Protein AF-A0A5T1B7V9-F1 (afdb_monomer_lite)

Foldseek 3Di:
DPPPPLVVCCVPVNDVVSVVVVVVVVQCVVCVVPVANPCQLVCLQVDAAADPQELAEEEAEQQLCVVLVVLLVVLLVEAEDAQEACRDGPSVVSVVDDDRHYYYYHYQHWQPDPSHLNVLNRYDQAHAYEYRDEDPVSSLVCQLLVFDFQPVCPPCPDAAEDEPPDDPVVVQQTTFGAALVGTDNPHSHGDPNRSNVCDHTGTHPCVVVVCVSNPHPRYHYDGVVCQELVRNLVSQQVVCVVSVTGRRDPVCSNSSNDDPDDPCPRRDWHWYAYPVPDTDTDHDPVDDDDPPD

Structure (mmCIF, N/CA/C/O backbone):
data_AF-A0A5T1B7V9-F1
#
_entry.id   AF-A0A5T1B7V9-F1
#
loop_
_atom_site.group_PDB
_atom_site.id
_atom_site.type_symbol
_atom_site.label_atom_id
_atom_site.label_alt_id
_atom_site.label_comp_id
_atom_site.label_asym_id
_atom_site.label_entity_id
_atom_site.label_seq_id
_atom_site.pdbx_PDB_ins_code
_atom_site.Cartn_x
_atom_site.Cartn_y
_atom_site.Cartn_z
_atom_site.occupancy
_atom_site.B_iso_or_equiv
_atom_site.auth_seq_id
_atom_site.auth_comp_id
_atom_site.auth_asym_id
_atom_site.auth_atom_id
_atom_site.pdbx_PDB_model_num
ATOM 1 N N . MET A 1 1 ? 18.844 47.607 19.917 1.00 51.25 1 MET A N 1
ATOM 2 C CA . MET A 1 1 ? 18.868 46.149 20.210 1.00 51.25 1 MET A CA 1
ATOM 3 C C . MET A 1 1 ? 17.488 45.531 19.980 1.00 51.25 1 MET A C 1
ATOM 5 O O . MET A 1 1 ? 16.544 45.921 20.660 1.00 51.25 1 MET A O 1
ATOM 9 N N . LYS A 1 2 ? 17.333 44.582 19.041 1.00 49.44 2 LYS A N 1
ATOM 10 C CA . LYS A 1 2 ? 16.062 43.844 18.874 1.00 49.44 2 LYS A CA 1
ATOM 11 C C . LYS A 1 2 ? 15.797 43.012 20.136 1.00 49.44 2 LYS A C 1
ATOM 13 O O . LYS A 1 2 ? 16.556 42.094 20.438 1.00 49.44 2 LYS A O 1
ATOM 18 N N . LYS A 1 3 ? 14.742 43.342 20.892 1.00 63.75 3 LYS A N 1
ATOM 19 C CA . LYS A 1 3 ? 14.341 42.577 22.085 1.00 63.75 3 LYS A CA 1
ATOM 20 C C . LYS A 1 3 ? 14.067 41.123 21.683 1.00 63.75 3 LYS A C 1
ATOM 22 O O . LYS A 1 3 ? 13.366 40.863 20.707 1.00 63.75 3 LYS A O 1
ATOM 27 N N . SER A 1 4 ? 14.625 40.170 22.431 1.00 79.12 4 SER A N 1
ATOM 28 C CA . SER A 1 4 ? 14.394 38.743 22.190 1.00 79.12 4 SER A CA 1
ATOM 29 C C . SER A 1 4 ? 12.899 38.438 22.280 1.00 79.12 4 SER A C 1
ATOM 31 O O . SER A 1 4 ? 12.287 38.637 23.329 1.00 79.12 4 SER A O 1
ATOM 33 N N . LYS A 1 5 ? 12.321 37.899 21.199 1.00 81.81 5 LYS A N 1
ATOM 34 C CA . LYS A 1 5 ? 10.904 37.492 21.123 1.00 81.81 5 LYS A CA 1
ATOM 35 C C . LYS A 1 5 ? 10.493 36.562 22.276 1.00 81.81 5 LYS A C 1
ATOM 37 O O . LYS A 1 5 ? 9.362 36.598 22.734 1.00 81.81 5 LYS A O 1
ATOM 42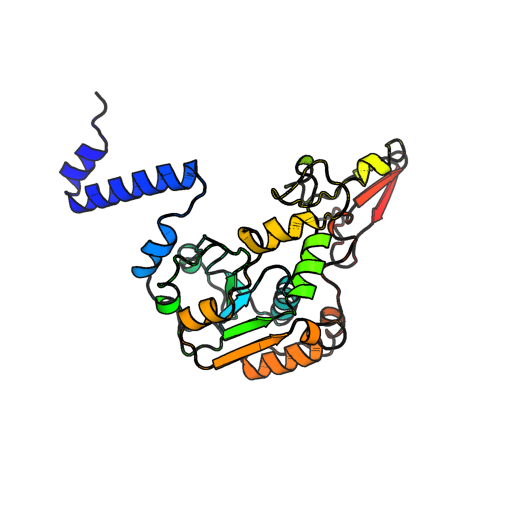 N N . SER A 1 6 ? 11.444 35.786 22.801 1.00 80.94 6 SER A N 1
ATOM 43 C CA . SER A 1 6 ? 11.257 34.941 23.989 1.00 80.94 6 SER A CA 1
ATOM 44 C C . SER A 1 6 ? 10.928 35.754 25.247 1.00 80.94 6 SER A C 1
ATOM 46 O O . SER A 1 6 ? 10.019 35.402 25.986 1.00 80.94 6 SER A O 1
ATOM 48 N N . ILE A 1 7 ? 11.655 36.851 25.472 1.00 82.81 7 ILE A N 1
ATOM 49 C CA . ILE A 1 7 ? 11.487 37.729 26.639 1.00 82.81 7 ILE A CA 1
ATOM 50 C C . ILE A 1 7 ? 10.176 38.512 26.526 1.00 82.81 7 ILE A C 1
ATOM 52 O O . ILE A 1 7 ? 9.509 38.741 27.529 1.00 82.81 7 ILE A O 1
ATOM 56 N N . GLN A 1 8 ? 9.782 38.889 25.307 1.00 86.50 8 GLN A N 1
ATOM 57 C CA . GLN A 1 8 ? 8.491 39.535 25.059 1.00 86.50 8 GLN A CA 1
ATOM 58 C C . GLN A 1 8 ? 7.321 38.609 25.404 1.00 86.50 8 GLN A C 1
ATOM 60 O O . GLN A 1 8 ? 6.424 39.029 26.122 1.00 86.50 8 GLN A O 1
ATOM 65 N N . ILE A 1 9 ? 7.371 37.343 24.975 1.00 84.75 9 ILE A N 1
ATOM 66 C CA . ILE A 1 9 ? 6.312 36.365 25.266 1.00 84.75 9 ILE A CA 1
ATOM 67 C C . ILE A 1 9 ? 6.193 36.112 26.771 1.00 84.75 9 ILE A C 1
ATOM 69 O O . ILE A 1 9 ? 5.084 36.143 27.287 1.00 84.75 9 ILE A O 1
ATOM 73 N N . ILE A 1 10 ? 7.311 35.955 27.494 1.00 88.19 10 ILE A N 1
ATOM 74 C CA . ILE A 1 10 ? 7.272 35.800 28.960 1.00 88.19 10 ILE A CA 1
ATOM 75 C C . ILE A 1 10 ? 6.576 37.000 29.614 1.00 88.19 10 ILE A C 1
ATOM 77 O O . ILE A 1 10 ? 5.708 36.815 30.460 1.00 88.19 10 ILE A O 1
ATOM 81 N N . LYS A 1 11 ? 6.944 38.224 29.214 1.00 84.25 11 LYS A N 1
ATOM 82 C CA . LYS A 1 11 ? 6.424 39.454 29.828 1.00 84.25 11 LYS A CA 1
ATOM 83 C C . LYS A 1 11 ? 4.969 39.761 29.469 1.00 84.25 11 LYS A C 1
ATOM 85 O O . LYS A 1 11 ? 4.288 40.383 30.268 1.00 84.25 11 LYS A O 1
ATOM 90 N N . GLN A 1 12 ? 4.514 39.373 28.279 1.00 89.44 12 GLN A N 1
ATOM 91 C CA . GLN A 1 12 ? 3.184 39.732 27.769 1.00 89.44 12 GLN A CA 1
ATOM 92 C C . GLN A 1 12 ? 2.153 38.610 27.913 1.00 89.44 12 GLN A C 1
ATOM 94 O O . GLN A 1 12 ? 0.967 38.886 28.022 1.00 89.44 12 GLN A O 1
ATOM 99 N N . GLN A 1 13 ? 2.592 37.353 27.859 1.00 86.00 13 GLN A N 1
ATOM 100 C CA . GLN A 1 13 ? 1.718 36.176 27.752 1.00 86.00 13 GLN A CA 1
ATOM 101 C C . GLN A 1 13 ? 2.022 35.121 28.829 1.00 86.00 13 GLN A C 1
ATOM 103 O O . GLN A 1 13 ? 1.354 34.093 28.905 1.00 86.00 13 GLN A O 1
ATOM 108 N N . GLY A 1 14 ? 3.026 35.368 29.675 1.00 87.56 14 GLY A N 1
ATOM 109 C CA . GLY A 1 14 ? 3.377 34.511 30.799 1.00 87.56 14 GLY A CA 1
ATOM 110 C C . GLY A 1 14 ? 4.261 33.312 30.446 1.00 87.56 14 GLY A C 1
ATOM 111 O O . GLY A 1 14 ? 4.624 33.040 29.296 1.00 87.56 14 GLY A O 1
ATOM 112 N N . ILE A 1 15 ? 4.637 32.577 31.495 1.00 82.00 15 ILE A N 1
ATOM 113 C CA . ILE A 1 15 ? 5.583 31.453 31.424 1.00 82.00 15 ILE A CA 1
ATOM 114 C C . ILE A 1 15 ? 5.006 30.268 30.632 1.00 82.00 15 ILE A C 1
ATOM 116 O O . ILE A 1 15 ? 5.745 29.625 29.886 1.00 82.00 15 ILE A O 1
ATOM 120 N N . ALA A 1 16 ? 3.699 30.003 30.729 1.00 77.38 16 ALA A N 1
ATOM 121 C CA . ALA A 1 16 ? 3.054 28.903 30.009 1.00 77.38 16 ALA A CA 1
ATOM 122 C C . ALA A 1 16 ? 3.182 29.056 28.480 1.00 77.38 16 ALA A C 1
ATOM 124 O O . ALA A 1 16 ? 3.661 28.138 27.805 1.00 77.38 16 ALA A O 1
ATOM 125 N N . GLU A 1 17 ? 2.875 30.241 27.936 1.00 77.81 17 GLU A N 1
ATOM 126 C CA . GLU A 1 17 ? 3.010 30.479 26.493 1.00 77.81 17 GLU A CA 1
ATOM 127 C C . GLU A 1 17 ? 4.450 30.643 26.038 1.00 77.81 17 GLU A C 1
ATOM 129 O O . GLU A 1 17 ? 4.783 30.277 24.908 1.00 77.81 17 GLU A O 1
ATOM 134 N N . PHE A 1 18 ? 5.354 31.049 26.926 1.00 84.56 18 PHE A N 1
ATOM 135 C CA . PHE A 1 18 ? 6.782 30.943 26.656 1.00 84.56 18 PHE A CA 1
ATOM 136 C C . PHE A 1 18 ? 7.242 29.486 26.485 1.00 84.56 18 PHE A C 1
ATOM 138 O O . PHE A 1 18 ? 7.958 29.184 25.523 1.00 84.56 18 PHE A O 1
ATOM 145 N N . ILE A 1 19 ? 6.814 28.575 27.366 1.00 75.31 19 ILE A N 1
ATOM 146 C CA . ILE A 1 19 ? 7.138 27.143 27.273 1.00 75.31 19 ILE A CA 1
ATOM 147 C C . ILE A 1 19 ? 6.575 26.561 25.970 1.00 75.31 19 ILE A C 1
ATOM 149 O O . ILE A 1 19 ? 7.301 25.896 25.226 1.00 75.31 19 ILE A O 1
ATOM 153 N N . LYS A 1 20 ? 5.316 26.867 25.633 1.00 73.38 20 LYS A N 1
ATOM 154 C CA . LYS A 1 20 ? 4.683 26.441 24.374 1.00 73.38 20 LYS A CA 1
ATOM 155 C C . LYS A 1 20 ? 5.406 26.997 23.146 1.00 73.38 20 LYS A C 1
ATOM 157 O O . LYS A 1 20 ? 5.684 26.249 22.210 1.00 73.38 20 LYS A O 1
ATOM 162 N N . TYR A 1 21 ? 5.787 28.275 23.163 1.00 80.50 21 TYR A N 1
ATOM 163 C CA . TYR A 1 21 ? 6.568 28.906 22.099 1.00 80.50 21 TYR A CA 1
ATOM 164 C C . TYR A 1 21 ? 7.941 28.248 21.921 1.00 80.50 21 TYR A C 1
ATOM 166 O O . TYR A 1 21 ? 8.342 27.953 20.795 1.00 80.50 21 TYR A O 1
ATOM 174 N N . LYS A 1 22 ? 8.666 27.977 23.013 1.00 80.81 22 LYS A N 1
ATOM 175 C CA . LYS A 1 22 ? 9.965 27.290 22.964 1.00 80.81 22 LYS A CA 1
ATOM 176 C C . LYS A 1 22 ? 9.829 25.868 22.439 1.00 80.81 22 LYS A C 1
ATOM 178 O O . LYS A 1 22 ? 10.614 25.485 21.573 1.00 80.81 22 LYS A O 1
ATOM 183 N N . LYS A 1 23 ? 8.809 25.132 22.887 1.00 72.69 23 LYS A N 1
ATOM 184 C CA . LYS A 1 23 ? 8.488 23.790 22.391 1.00 72.69 23 LYS A CA 1
ATOM 185 C C . LYS A 1 23 ? 8.201 23.814 20.891 1.00 72.69 23 LYS A C 1
ATOM 187 O O . LYS A 1 23 ? 8.834 23.062 20.163 1.00 72.69 23 LYS A O 1
ATOM 192 N N . ASN A 1 24 ? 7.356 24.732 20.418 1.00 70.88 24 ASN A N 1
ATOM 193 C CA . ASN A 1 24 ? 7.063 24.901 18.991 1.00 70.88 24 ASN A CA 1
ATOM 194 C C . ASN A 1 24 ? 8.297 25.322 18.185 1.00 70.88 24 ASN A C 1
ATOM 196 O O . ASN A 1 24 ? 8.508 24.838 17.082 1.00 70.88 24 ASN A O 1
ATOM 200 N N . LYS A 1 25 ? 9.155 26.192 18.725 1.00 74.88 25 LYS A N 1
ATOM 201 C CA . LYS A 1 25 ? 10.383 26.616 18.041 1.00 74.88 25 LYS A CA 1
ATOM 202 C C . LYS A 1 25 ? 11.386 25.470 17.895 1.00 74.88 25 LYS A C 1
ATOM 204 O O . LYS A 1 25 ? 12.014 25.351 16.848 1.00 74.88 25 LYS A O 1
ATOM 209 N N . ILE A 1 26 ? 11.545 24.650 18.934 1.00 67.75 26 ILE A N 1
ATOM 210 C CA . ILE A 1 26 ? 12.373 23.436 18.896 1.00 67.75 26 ILE A CA 1
ATOM 211 C C . ILE A 1 26 ? 11.758 22.444 17.904 1.00 67.75 26 ILE A C 1
ATOM 213 O O . ILE A 1 26 ? 12.442 22.017 16.981 1.00 67.75 26 ILE A O 1
ATOM 217 N N . TYR A 1 27 ? 10.460 22.175 18.022 1.00 62.06 27 TYR A N 1
ATOM 218 C CA . TYR A 1 27 ? 9.689 21.322 17.117 1.00 62.06 27 TYR A CA 1
ATOM 219 C C . TYR A 1 27 ? 9.914 21.698 15.643 1.00 62.06 27 TYR A C 1
ATOM 221 O O . TYR A 1 27 ? 10.451 20.897 14.885 1.00 62.06 27 TYR A O 1
ATOM 229 N N . THR A 1 28 ? 9.672 22.958 15.265 1.00 59.94 28 THR A N 1
ATOM 230 C CA . THR A 1 28 ? 9.876 23.444 13.891 1.00 59.94 28 THR A CA 1
ATOM 231 C C . THR A 1 28 ? 11.339 23.393 13.450 1.00 59.94 28 THR A C 1
ATOM 233 O O . THR A 1 28 ? 11.611 23.137 12.280 1.00 59.94 28 THR A O 1
ATOM 236 N N . LYS A 1 29 ? 12.297 23.642 14.355 1.00 60.50 29 LYS A N 1
ATOM 237 C CA . LYS A 1 29 ? 13.732 23.628 14.027 1.00 60.50 29 LYS A CA 1
ATOM 238 C C . LYS A 1 29 ? 14.234 22.217 13.717 1.00 60.50 29 LYS A C 1
ATOM 240 O O . LYS A 1 29 ? 15.054 22.072 12.817 1.00 60.50 29 LYS A O 1
ATOM 245 N N . TYR A 1 30 ? 13.782 21.208 14.457 1.00 56.38 30 TYR A N 1
ATOM 246 C CA . TYR A 1 30 ? 14.276 19.837 14.308 1.00 56.38 30 TYR A CA 1
ATOM 247 C C . TYR A 1 30 ? 13.451 19.011 13.313 1.00 56.38 30 TYR A C 1
ATOM 249 O O . TYR A 1 30 ? 14.054 18.278 12.535 1.00 56.38 30 TYR A O 1
ATOM 257 N N . GLU A 1 31 ? 12.126 19.190 13.229 1.00 56.81 31 GLU A N 1
ATOM 258 C CA . GLU A 1 31 ? 11.322 18.520 12.193 1.00 56.81 31 GLU A CA 1
ATOM 259 C C . GLU A 1 31 ? 11.702 18.990 10.789 1.00 56.81 31 GLU A C 1
ATOM 261 O O . GLU A 1 31 ? 11.958 18.158 9.927 1.00 56.81 31 GLU A O 1
ATOM 266 N N . LYS A 1 32 ? 11.836 20.307 10.557 1.00 53.19 32 LYS A N 1
ATOM 267 C CA . LYS A 1 32 ? 12.223 20.814 9.228 1.00 53.19 32 LYS A CA 1
ATOM 268 C C . LYS A 1 32 ? 13.656 20.459 8.837 1.00 53.19 32 LYS A C 1
ATOM 270 O O . LYS A 1 32 ? 13.936 20.333 7.655 1.00 53.19 32 LYS A O 1
ATOM 275 N N . LYS A 1 33 ? 14.571 20.351 9.808 1.00 43.09 33 LYS A N 1
ATOM 276 C CA . LYS A 1 33 ? 15.996 20.110 9.530 1.00 43.09 33 LYS A CA 1
ATOM 277 C C . LYS A 1 33 ? 16.305 18.640 9.254 1.00 43.09 33 LYS A C 1
ATOM 279 O O . LYS A 1 33 ? 17.213 18.365 8.483 1.00 43.09 33 LYS A O 1
ATOM 284 N N . PHE A 1 34 ? 15.588 17.720 9.893 1.00 45.84 34 PHE A N 1
ATOM 285 C CA . PHE A 1 34 ? 15.869 16.289 9.769 1.00 45.84 34 PHE A CA 1
ATOM 286 C C . PHE A 1 34 ? 14.781 15.524 9.017 1.00 45.84 34 PHE A C 1
ATOM 288 O O . PHE A 1 34 ? 15.002 14.374 8.669 1.00 45.84 34 PHE A O 1
ATOM 295 N N . ASN A 1 35 ? 13.618 16.130 8.762 1.00 43.59 35 ASN A N 1
ATOM 296 C CA . ASN A 1 35 ? 12.437 15.436 8.241 1.00 43.59 35 ASN A CA 1
ATOM 297 C C . ASN A 1 35 ? 12.011 14.239 9.127 1.00 43.59 35 ASN A C 1
ATOM 299 O O . ASN A 1 35 ? 11.338 13.316 8.678 1.00 43.59 35 ASN A O 1
ATOM 303 N N . ILE A 1 36 ? 12.414 14.247 10.409 1.00 51.06 36 ILE A N 1
ATOM 304 C CA . ILE A 1 36 ? 12.108 13.199 11.388 1.00 51.06 36 ILE A CA 1
ATOM 305 C C . ILE A 1 36 ? 11.075 13.741 12.372 1.00 51.06 36 ILE A C 1
ATOM 307 O O . ILE A 1 36 ? 11.352 14.609 13.203 1.00 51.06 36 ILE A O 1
ATOM 311 N N . ASN A 1 37 ? 9.885 13.153 12.319 1.00 54.75 37 ASN A N 1
ATOM 312 C CA . ASN A 1 37 ? 8.752 13.422 13.198 1.00 54.75 37 ASN A CA 1
ATOM 313 C C . ASN A 1 37 ? 8.929 12.754 14.579 1.00 54.75 37 ASN A C 1
ATOM 315 O O . ASN A 1 37 ? 8.103 11.959 15.024 1.00 54.75 37 ASN A O 1
ATOM 319 N N . ILE A 1 38 ? 10.026 13.052 15.287 1.00 54.47 38 ILE A N 1
ATOM 320 C CA . ILE A 1 38 ? 10.349 12.414 16.583 1.00 54.47 38 ILE A CA 1
ATOM 321 C C . ILE A 1 38 ? 9.226 12.623 17.613 1.00 54.47 38 ILE A C 1
ATOM 323 O O . ILE A 1 38 ? 8.967 11.741 18.434 1.00 54.47 38 ILE A O 1
ATOM 327 N N . PHE A 1 39 ? 8.546 13.773 17.568 1.00 56.97 39 PHE A N 1
ATOM 328 C CA . PHE A 1 39 ? 7.545 14.164 18.563 1.00 56.97 39 PHE A CA 1
ATOM 329 C C . PHE A 1 39 ? 6.104 13.822 18.177 1.00 56.97 39 PHE A C 1
ATOM 331 O O . PHE A 1 39 ? 5.261 13.691 19.065 1.00 56.97 39 PHE A O 1
ATOM 338 N N . THR A 1 40 ? 5.813 13.650 16.890 1.00 60.88 40 THR A N 1
ATOM 339 C CA . THR A 1 40 ? 4.472 13.360 16.362 1.00 60.88 40 THR A CA 1
ATOM 340 C C . THR A 1 40 ? 3.762 12.201 17.072 1.00 60.88 40 THR A C 1
ATOM 342 O O . THR A 1 40 ? 2.656 12.427 17.565 1.00 60.88 40 THR A O 1
ATOM 345 N N . PRO A 1 41 ? 4.380 11.019 17.264 1.00 59.69 41 PRO A N 1
ATOM 346 C CA . PRO A 1 41 ? 3.771 9.932 18.035 1.00 59.69 41 PRO A CA 1
ATOM 347 C C . PRO A 1 41 ? 3.371 10.305 19.472 1.00 59.69 41 PRO A C 1
ATOM 349 O O . PRO A 1 41 ? 2.331 9.870 19.967 1.00 59.69 41 PRO A O 1
ATOM 352 N N . TYR A 1 42 ? 4.173 11.130 20.151 1.00 63.72 42 TYR A N 1
ATOM 353 C CA . TYR A 1 42 ? 3.899 11.562 21.525 1.00 63.72 42 TYR A CA 1
ATOM 354 C C . TYR A 1 42 ? 2.770 12.593 21.590 1.00 63.72 42 TYR A C 1
ATOM 356 O O . TYR A 1 42 ? 2.016 12.627 22.564 1.00 63.72 42 TYR A O 1
ATOM 364 N N . LEU A 1 43 ? 2.632 13.423 20.554 1.00 69.19 43 LEU A N 1
ATOM 365 C CA . LEU A 1 43 ? 1.566 14.418 20.468 1.00 69.19 43 LEU A CA 1
ATOM 366 C C . LEU A 1 43 ? 0.188 13.775 20.263 1.00 69.19 43 LEU A C 1
ATOM 368 O O . LEU A 1 43 ? -0.793 14.313 20.774 1.00 69.19 43 LEU A O 1
ATOM 372 N N . LEU A 1 44 ? 0.120 12.587 19.645 1.00 73.06 44 LEU A N 1
ATOM 373 C CA . LEU A 1 44 ? -1.125 11.820 19.490 1.00 73.06 44 LEU A CA 1
ATOM 374 C C . LEU A 1 44 ? -1.815 11.512 20.824 1.00 73.06 44 LEU A C 1
ATOM 376 O O . LEU A 1 44 ? -3.034 11.385 20.865 1.00 73.06 44 LEU A O 1
ATOM 380 N N . LYS A 1 45 ? -1.071 11.455 21.940 1.00 74.38 45 LYS A N 1
ATOM 381 C CA . LYS A 1 45 ? -1.652 11.268 23.282 1.00 74.38 45 LYS A CA 1
ATOM 382 C C . LYS A 1 45 ? -2.642 12.373 23.666 1.00 74.38 45 LYS A C 1
ATOM 384 O O . LYS A 1 45 ? -3.517 12.121 24.489 1.00 74.38 45 LYS A O 1
ATOM 389 N N . PHE A 1 46 ? -2.458 13.578 23.127 1.00 80.00 46 PHE A N 1
ATOM 390 C CA . PHE A 1 46 ? -3.244 14.771 23.451 1.00 80.00 46 PHE A CA 1
ATOM 391 C C . PHE A 1 46 ? -4.285 15.107 22.378 1.00 80.00 46 PHE A C 1
ATOM 393 O O . PHE A 1 46 ? -5.032 16.074 22.527 1.00 80.00 46 PHE A O 1
ATOM 400 N N . CYS A 1 47 ? -4.324 14.340 21.288 1.00 83.75 47 CYS A N 1
ATOM 401 C CA . CYS A 1 47 ? -5.335 14.488 20.256 1.00 83.75 47 CYS A CA 1
ATOM 402 C C . CYS A 1 47 ? -6.693 13.999 20.766 1.00 83.75 47 CYS A C 1
ATOM 404 O O . CYS A 1 47 ? -6.774 13.073 21.576 1.00 83.75 47 CYS A O 1
ATOM 406 N N . LYS A 1 48 ? -7.763 14.631 20.282 1.00 87.69 48 LYS A N 1
ATOM 407 C CA . LYS A 1 48 ? -9.120 14.142 20.523 1.00 87.69 48 LYS A CA 1
ATOM 408 C C . LYS A 1 48 ? -9.373 12.919 19.627 1.00 87.69 48 LYS A C 1
ATOM 410 O O . LYS A 1 48 ? -8.722 12.794 18.588 1.00 87.69 48 LYS A O 1
ATOM 415 N N . PRO A 1 49 ? -10.298 12.027 20.006 1.00 90.25 49 PRO A N 1
ATOM 416 C CA . PRO A 1 49 ? -10.797 11.012 19.090 1.00 90.25 49 PRO A CA 1
ATOM 417 C C . PRO A 1 49 ? -11.308 11.635 17.787 1.00 90.25 49 PRO A C 1
ATOM 419 O O . PRO A 1 49 ? -11.811 12.765 17.794 1.00 90.25 49 PRO A O 1
ATOM 422 N N . LEU A 1 50 ? -11.170 10.905 16.679 1.00 91.38 50 LEU A N 1
ATOM 423 C CA . LEU A 1 50 ? -11.854 11.252 15.434 1.00 91.38 50 LEU A CA 1
ATOM 424 C C . LEU A 1 50 ? -13.368 11.196 15.651 1.00 91.38 50 LEU A C 1
ATOM 426 O O . LEU A 1 50 ? -13.851 10.524 16.569 1.00 91.38 50 LEU A O 1
ATOM 430 N N . LYS A 1 51 ? -14.118 11.899 14.801 1.00 90.75 51 LYS A N 1
ATOM 431 C CA . LYS A 1 51 ? -15.569 11.730 14.770 1.00 90.75 51 LYS A CA 1
ATOM 432 C C . LYS A 1 51 ? -15.895 10.312 14.304 1.00 90.75 51 LYS A C 1
ATOM 434 O O . LYS A 1 51 ? -15.094 9.658 13.637 1.00 90.75 51 LYS A O 1
ATOM 439 N N . ASP A 1 52 ? -17.070 9.839 14.696 1.00 90.50 52 ASP A N 1
ATOM 440 C CA . ASP A 1 52 ? -17.491 8.459 14.461 1.00 90.50 52 ASP A CA 1
ATOM 441 C C . ASP A 1 52 ? -18.222 8.245 13.120 1.00 90.50 52 ASP A C 1
ATOM 443 O O . ASP A 1 52 ? -19.135 7.428 12.994 1.00 90.50 52 ASP A O 1
ATOM 447 N N . ASP A 1 53 ? -17.836 9.011 12.106 1.00 92.62 53 ASP A N 1
ATOM 448 C CA . ASP A 1 53 ? -18.487 9.132 10.799 1.00 92.62 53 ASP A CA 1
ATOM 449 C C . ASP A 1 53 ? -17.804 8.321 9.685 1.00 92.62 53 ASP A C 1
ATOM 451 O O . ASP A 1 53 ? -18.383 8.140 8.615 1.00 92.62 53 ASP A O 1
ATOM 455 N N . TYR A 1 54 ? -16.624 7.753 9.940 1.00 95.75 54 TYR A N 1
ATOM 456 C CA . TYR A 1 54 ? -15.962 6.841 9.004 1.00 95.75 54 TYR A CA 1
ATOM 457 C C . TYR A 1 54 ? -16.538 5.417 9.067 1.00 95.75 54 TYR A C 1
ATOM 459 O O . TYR A 1 54 ? -17.027 4.963 10.106 1.00 95.75 54 TYR A O 1
ATOM 467 N N . LYS A 1 55 ? -16.472 4.682 7.951 1.00 96.44 55 LYS A N 1
ATOM 468 C CA . LYS A 1 55 ? -17.060 3.336 7.812 1.00 96.44 55 LYS A CA 1
ATOM 469 C C . LYS A 1 55 ? -16.245 2.257 8.528 1.00 96.44 55 LYS A C 1
ATOM 471 O O . LYS A 1 55 ? -16.786 1.497 9.325 1.00 96.44 55 LYS A O 1
ATOM 476 N N . PHE A 1 56 ? -14.939 2.232 8.285 1.00 97.31 56 PHE A N 1
ATOM 477 C CA . PHE A 1 56 ? -14.004 1.253 8.843 1.00 97.31 56 PHE A CA 1
ATOM 478 C C . PHE A 1 56 ? -12.578 1.817 8.897 1.00 97.31 56 PHE A C 1
ATOM 480 O O . PHE A 1 56 ? -12.316 2.939 8.453 1.00 97.31 56 PHE A O 1
ATOM 487 N N . ILE A 1 57 ? -11.660 1.039 9.468 1.00 95.69 57 ILE A N 1
ATOM 488 C CA . ILE A 1 57 ? -10.227 1.341 9.527 1.00 95.69 57 ILE A CA 1
ATOM 489 C C . ILE A 1 57 ? -9.502 0.391 8.574 1.00 95.69 57 ILE A C 1
ATOM 491 O O . ILE A 1 57 ? -9.655 -0.819 8.702 1.00 95.69 57 ILE A O 1
ATOM 495 N N . LEU A 1 58 ? -8.697 0.909 7.652 1.00 96.38 58 LEU A N 1
ATOM 496 C CA . LEU A 1 58 ? -7.846 0.113 6.770 1.00 96.38 58 LEU A CA 1
ATOM 497 C C . LEU A 1 58 ? -6.414 0.078 7.299 1.00 96.38 58 LEU A C 1
ATOM 499 O O . LEU A 1 58 ? -5.794 1.122 7.491 1.00 96.38 58 LEU A O 1
ATOM 503 N N . PHE A 1 59 ? -5.867 -1.119 7.476 1.00 93.94 59 PHE A N 1
ATOM 504 C CA . PHE A 1 59 ? -4.436 -1.337 7.656 1.00 93.94 59 PHE A CA 1
ATOM 505 C C . PHE A 1 59 ? -3.820 -1.766 6.329 1.00 93.94 59 PHE A C 1
ATOM 507 O O . PHE A 1 59 ? -4.059 -2.878 5.846 1.00 93.94 59 PHE A O 1
ATOM 514 N N . SER A 1 60 ? -3.010 -0.882 5.753 1.00 93.38 60 SER A N 1
ATOM 515 C CA . SER A 1 60 ? -2.300 -1.128 4.501 1.00 93.38 60 SER A CA 1
ATOM 516 C C . SER A 1 60 ? -0.822 -1.407 4.760 1.00 93.38 60 SER A C 1
ATOM 518 O O . SER A 1 60 ? -0.197 -0.826 5.648 1.00 93.38 60 SER A O 1
ATOM 520 N N . TYR A 1 61 ? -0.253 -2.323 3.979 1.00 92.81 61 TYR A N 1
ATOM 521 C CA . TYR A 1 61 ? 1.148 -2.722 4.075 1.00 92.81 61 TYR A CA 1
ATOM 522 C C . TYR A 1 61 ? 1.812 -2.613 2.702 1.00 92.81 61 TYR A C 1
ATOM 524 O O . TYR A 1 61 ? 1.169 -2.761 1.656 1.00 92.81 61 TYR A O 1
ATOM 532 N N . GLY A 1 62 ? 3.123 -2.364 2.687 1.00 91.12 62 GLY A N 1
ATOM 533 C CA . GLY A 1 62 ? 3.878 -2.300 1.436 1.00 91.12 62 GLY A CA 1
ATOM 534 C C . GLY A 1 62 ? 3.702 -3.602 0.651 1.00 91.12 62 GLY A C 1
ATOM 535 O O . GLY A 1 62 ? 3.710 -4.682 1.245 1.00 91.12 62 GLY A O 1
ATOM 536 N N . VAL A 1 63 ? 3.493 -3.509 -0.665 1.00 92.00 63 VAL A N 1
ATOM 537 C CA . VAL A 1 63 ? 3.322 -4.652 -1.589 1.00 92.00 63 VAL A CA 1
ATOM 538 C C . VAL A 1 63 ? 2.239 -5.688 -1.207 1.00 92.00 63 VAL A C 1
ATOM 540 O O . VAL A 1 63 ? 2.281 -6.829 -1.673 1.00 92.00 63 VAL A O 1
ATOM 543 N N . SER A 1 64 ? 1.228 -5.306 -0.415 1.00 93.31 64 SER A N 1
ATOM 544 C CA . SER A 1 64 ? 0.082 -6.158 -0.033 1.00 93.31 64 SER A CA 1
ATOM 545 C C . SER A 1 64 ? -1.194 -5.907 -0.857 1.00 93.31 64 SER A C 1
ATOM 547 O O . SER A 1 64 ? -2.298 -6.083 -0.354 1.00 93.31 64 SER A O 1
ATOM 549 N N . GLY A 1 65 ? -1.065 -5.393 -2.085 1.00 92.69 65 GLY A N 1
ATOM 550 C CA . GLY A 1 65 ? -2.218 -5.070 -2.941 1.00 92.69 65 GLY A CA 1
ATOM 551 C C . GLY A 1 65 ? -2.997 -3.811 -2.538 1.00 92.69 65 GLY A C 1
ATOM 552 O O . GLY A 1 65 ? -4.078 -3.570 -3.067 1.00 92.69 65 GLY A O 1
ATOM 553 N N . HIS A 1 66 ? -2.454 -2.984 -1.635 1.00 92.81 66 HIS A N 1
ATOM 554 C CA . HIS A 1 66 ? -3.160 -1.811 -1.111 1.00 92.81 66 HIS A CA 1
ATOM 555 C C . HIS A 1 66 ? -3.550 -0.790 -2.183 1.00 92.81 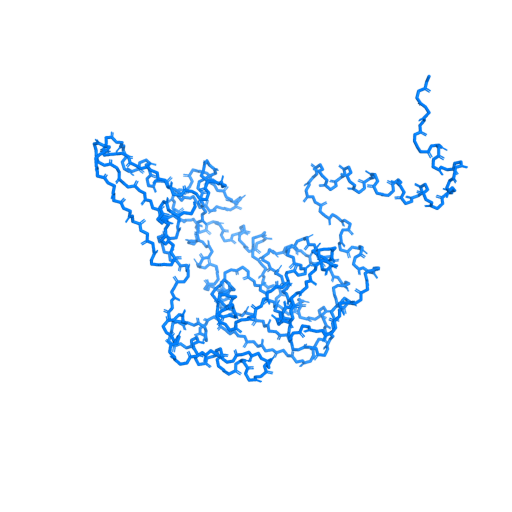66 HIS A C 1
ATOM 557 O O . HIS A 1 66 ? -4.653 -0.267 -2.112 1.00 92.81 66 HIS A O 1
ATOM 563 N N . TRP A 1 67 ? -2.730 -0.561 -3.214 1.00 90.44 67 TRP A N 1
ATOM 564 C CA . TRP A 1 67 ? -3.103 0.344 -4.313 1.00 90.44 67 TRP A CA 1
ATOM 565 C C . TRP A 1 67 ? -4.369 -0.115 -5.040 1.00 90.44 67 TRP A C 1
ATOM 567 O O . TRP A 1 67 ? -5.306 0.664 -5.165 1.00 90.44 67 TRP A O 1
ATOM 577 N N . ALA A 1 68 ? -4.424 -1.385 -5.453 1.00 93.31 68 ALA A N 1
ATOM 578 C CA . ALA A 1 68 ? -5.591 -1.941 -6.135 1.00 93.31 68 ALA A CA 1
ATOM 579 C C . ALA A 1 68 ? -6.840 -1.879 -5.246 1.00 93.31 68 ALA A C 1
ATOM 581 O O . ALA A 1 68 ? -7.884 -1.394 -5.673 1.00 93.31 68 ALA A O 1
ATOM 582 N N . PHE A 1 69 ? -6.708 -2.283 -3.979 1.00 96.69 69 PHE A N 1
ATOM 583 C CA . PHE A 1 69 ? -7.813 -2.237 -3.026 1.00 96.69 69 PHE A CA 1
ATOM 584 C C . PHE A 1 69 ? -8.373 -0.821 -2.846 1.00 96.69 69 PHE A C 1
ATOM 586 O O . PHE A 1 69 ? -9.582 -0.625 -2.914 1.00 96.69 69 PHE A O 1
ATOM 593 N N . LYS A 1 70 ? -7.502 0.184 -2.679 1.00 95.75 70 LYS A N 1
ATOM 594 C CA . LYS A 1 70 ? -7.915 1.590 -2.568 1.00 95.75 70 LYS A CA 1
ATOM 595 C C . LYS A 1 70 ? -8.618 2.084 -3.837 1.00 95.75 70 LYS A C 1
ATOM 597 O O . LYS A 1 70 ? -9.635 2.764 -3.732 1.00 95.75 70 LYS A O 1
ATOM 602 N N . SER A 1 71 ? -8.127 1.715 -5.023 1.00 94.69 71 SER A N 1
ATOM 603 C CA . SER A 1 71 ? -8.790 2.045 -6.293 1.00 94.69 71 SER A CA 1
ATOM 604 C C . SER A 1 71 ? -10.193 1.446 -6.380 1.00 94.69 71 SER A C 1
ATOM 606 O O . SER A 1 71 ? -11.135 2.142 -6.750 1.00 94.69 71 SER A O 1
ATOM 608 N N . PHE A 1 72 ? -10.359 0.188 -5.968 1.00 96.62 72 PHE A N 1
ATOM 609 C CA . PHE A 1 72 ? -11.663 -0.475 -5.925 1.00 96.62 72 PHE A CA 1
ATOM 610 C C . PHE A 1 72 ? -12.640 0.213 -4.972 1.00 96.62 72 PHE A C 1
ATOM 612 O O . PHE A 1 72 ? -13.788 0.448 -5.338 1.00 96.62 72 PHE A O 1
ATOM 619 N N . LEU A 1 73 ? -12.182 0.607 -3.781 1.00 97.25 73 LEU A N 1
ATOM 620 C CA . LEU A 1 73 ? -12.997 1.388 -2.847 1.00 97.25 73 LEU A CA 1
ATOM 621 C C . LEU A 1 73 ? -13.397 2.750 -3.432 1.00 97.25 73 LEU A C 1
ATOM 623 O O . LEU A 1 73 ? -14.531 3.190 -3.245 1.00 97.25 73 LEU A O 1
ATOM 627 N N . LYS A 1 74 ? -12.504 3.391 -4.194 1.00 95.44 74 LYS A N 1
ATOM 628 C CA . LYS A 1 74 ? -12.801 4.650 -4.884 1.00 95.44 74 LYS A CA 1
ATOM 629 C C . LYS A 1 74 ? -13.874 4.483 -5.964 1.00 95.44 74 LYS A C 1
ATOM 631 O O . LYS A 1 74 ? -14.731 5.354 -6.089 1.00 95.44 74 LYS A O 1
ATOM 636 N N . TYR A 1 75 ? -13.880 3.371 -6.707 1.00 95.19 75 TYR A N 1
ATOM 637 C CA . TYR A 1 75 ? -14.971 3.053 -7.644 1.00 95.19 75 TYR A CA 1
ATOM 638 C C . TYR A 1 75 ? -16.321 2.876 -6.937 1.00 95.19 75 TYR A C 1
ATOM 640 O O . TYR A 1 75 ? -17.363 3.125 -7.533 1.00 95.19 75 TYR A O 1
ATOM 648 N N . CYS A 1 76 ? -16.297 2.532 -5.650 1.00 96.44 76 CYS A N 1
ATOM 649 C CA . CYS A 1 76 ? -17.462 2.473 -4.772 1.00 96.44 76 CYS A CA 1
ATOM 650 C C . CYS A 1 76 ? -17.754 3.806 -4.048 1.00 96.44 76 CYS A C 1
ATOM 652 O O . CYS A 1 76 ? -18.409 3.811 -3.004 1.00 96.44 76 CYS A O 1
ATOM 654 N N . GLU A 1 77 ? -17.262 4.936 -4.571 1.00 95.81 77 GLU A N 1
ATOM 655 C CA . GLU A 1 77 ? -17.499 6.291 -4.038 1.00 95.81 77 GLU A CA 1
ATOM 656 C C . GLU A 1 77 ? -17.075 6.462 -2.571 1.00 95.81 77 GLU A C 1
ATOM 658 O O . GLU A 1 77 ? -17.682 7.223 -1.809 1.00 95.81 77 GLU A O 1
ATOM 663 N N . LEU A 1 78 ? -16.039 5.731 -2.157 1.00 96.50 78 LEU A N 1
ATOM 664 C CA . LEU A 1 78 ? -15.481 5.808 -0.818 1.00 96.50 78 LEU A CA 1
ATOM 665 C C . LEU A 1 78 ? -14.175 6.611 -0.849 1.00 96.50 78 LEU A C 1
ATOM 667 O O . LEU A 1 78 ? -13.183 6.183 -1.439 1.00 96.50 78 LEU A O 1
ATOM 671 N N . ASP A 1 79 ? -14.183 7.781 -0.211 1.00 96.25 79 ASP A N 1
ATOM 672 C CA . ASP A 1 79 ? -12.978 8.585 -0.002 1.00 96.25 79 ASP A CA 1
ATOM 673 C C . ASP A 1 79 ? -12.090 7.946 1.090 1.00 96.25 79 ASP A C 1
ATOM 675 O O . ASP A 1 79 ? -12.559 7.191 1.949 1.00 96.25 79 ASP A O 1
ATOM 679 N N . ASP A 1 80 ? -10.801 8.279 1.107 1.00 95.75 80 ASP A N 1
ATOM 680 C CA . ASP A 1 80 ? -9.875 7.854 2.154 1.00 95.75 80 ASP A CA 1
ATOM 681 C C . ASP A 1 80 ? -9.317 9.033 2.949 1.00 95.75 80 ASP A C 1
ATOM 683 O O . ASP A 1 80 ? -9.065 10.120 2.430 1.00 95.75 80 ASP A O 1
ATOM 687 N N . PHE A 1 81 ? -9.106 8.804 4.243 1.00 95.88 81 PHE A N 1
ATOM 688 C CA . PHE A 1 81 ? -8.308 9.685 5.079 1.00 95.88 81 PHE A CA 1
ATOM 689 C C . PHE A 1 81 ? -7.138 8.906 5.673 1.00 95.88 81 PHE A C 1
ATOM 691 O O . PHE A 1 81 ? -7.308 8.111 6.602 1.00 95.88 81 PHE A O 1
ATOM 698 N N . VAL A 1 82 ? -5.933 9.153 5.162 1.00 93.56 82 VAL A N 1
ATOM 699 C CA . VAL A 1 82 ? -4.699 8.598 5.727 1.00 93.56 82 VAL A CA 1
ATOM 700 C C . VAL A 1 82 ? -4.419 9.294 7.050 1.00 93.56 82 VAL A C 1
ATOM 702 O O . VAL A 1 82 ? -3.863 10.381 7.069 1.00 93.56 82 VAL A O 1
ATOM 705 N N . LEU A 1 83 ? -4.780 8.684 8.181 1.00 90.25 83 LEU A N 1
ATOM 706 C CA . LEU A 1 83 ? -4.453 9.245 9.497 1.00 90.25 83 LEU A CA 1
ATOM 707 C C . LEU A 1 83 ? -2.952 9.138 9.765 1.00 90.25 83 LEU A C 1
ATOM 709 O O . LEU A 1 83 ? -2.369 9.977 10.458 1.00 90.25 83 LEU A O 1
ATOM 713 N N . TYR A 1 84 ? -2.341 8.073 9.258 1.00 86.88 84 TYR A N 1
ATOM 714 C CA . TYR A 1 84 ? -1.010 7.676 9.651 1.00 86.88 84 TYR A CA 1
ATOM 715 C C . TYR A 1 84 ? -0.285 6.938 8.528 1.00 86.88 84 TYR A C 1
ATOM 717 O O . TYR A 1 84 ? -0.848 6.016 7.950 1.00 86.88 84 TYR A O 1
ATOM 725 N N . GLN A 1 85 ? 0.972 7.297 8.270 1.00 86.25 85 GLN A N 1
ATOM 726 C CA . GLN A 1 85 ? 1.827 6.607 7.307 1.00 86.25 85 GLN A CA 1
ATOM 727 C C . GLN A 1 85 ? 3.278 6.591 7.783 1.00 86.25 85 GLN A C 1
ATOM 729 O O . GLN A 1 85 ? 3.882 7.646 7.985 1.00 86.25 85 GLN A O 1
ATOM 734 N N . ASN A 1 86 ? 3.851 5.391 7.914 1.00 74.62 86 ASN A N 1
ATOM 735 C CA . ASN A 1 86 ? 5.236 5.130 8.332 1.00 74.62 86 ASN A CA 1
ATOM 736 C C . ASN A 1 86 ? 5.611 5.746 9.684 1.00 74.62 86 ASN A C 1
ATOM 738 O O . ASN A 1 86 ? 5.573 5.033 10.681 1.00 74.62 86 ASN A O 1
ATOM 742 N N . ASN A 1 87 ? 5.939 7.046 9.714 1.00 72.31 87 ASN A N 1
ATOM 743 C CA . ASN A 1 87 ? 6.327 7.861 10.882 1.00 72.31 87 ASN A CA 1
ATOM 744 C C . ASN A 1 87 ? 5.599 9.220 10.965 1.00 72.31 87 ASN A C 1
ATOM 746 O O . ASN A 1 87 ? 5.908 10.062 11.814 1.00 72.31 87 ASN A O 1
ATOM 750 N N . TYR A 1 88 ? 4.640 9.461 10.072 1.00 77.12 88 TYR A N 1
ATOM 751 C CA . TYR A 1 88 ? 3.913 10.716 9.959 1.00 77.12 88 TYR A CA 1
ATOM 752 C C . TYR A 1 88 ? 2.438 10.519 10.305 1.00 77.12 88 TYR A C 1
ATOM 754 O O . TYR A 1 88 ? 1.808 9.563 9.865 1.00 77.12 88 TYR A O 1
ATOM 762 N N . SER A 1 89 ? 1.885 11.439 11.097 1.00 83.44 89 SER A N 1
ATOM 763 C CA . SER A 1 89 ? 0.448 11.503 11.362 1.00 83.44 89 SER A CA 1
ATOM 764 C C . SER A 1 89 ? -0.127 12.737 10.694 1.00 83.44 89 SER A C 1
ATOM 766 O O . SER A 1 89 ? 0.302 13.846 11.015 1.00 83.44 89 SER A O 1
ATOM 768 N N . TYR A 1 90 ? -1.198 12.538 9.938 1.00 86.69 90 TYR A N 1
ATOM 769 C CA . TYR A 1 90 ? -1.976 13.595 9.300 1.00 86.69 90 TYR A CA 1
ATOM 770 C C . TYR A 1 90 ? -3.177 14.043 10.148 1.00 86.69 90 TYR A C 1
ATOM 772 O O . TYR A 1 90 ? -4.145 14.617 9.661 1.00 86.69 90 TYR A O 1
ATOM 780 N N . TYR A 1 91 ? -3.165 13.787 11.460 1.00 86.75 91 TYR A N 1
ATOM 781 C CA . TYR A 1 91 ? -4.252 14.200 12.353 1.00 86.75 91 TYR A CA 1
ATOM 782 C C . TYR A 1 91 ? -4.606 15.702 12.256 1.00 86.75 91 TYR A C 1
ATOM 784 O O . TYR A 1 91 ? -5.749 16.083 12.508 1.00 86.75 91 TYR A O 1
ATOM 792 N N . LYS A 1 92 ? -3.656 16.592 11.927 1.00 84.69 92 LYS A N 1
ATOM 793 C CA . LYS A 1 92 ? -3.949 18.036 11.832 1.00 84.69 92 LYS A CA 1
ATOM 794 C C . LYS A 1 92 ? -4.833 18.342 10.621 1.00 84.69 92 LYS A C 1
ATOM 796 O O . LYS A 1 92 ? -5.708 19.199 10.718 1.00 84.69 92 LYS A O 1
ATOM 801 N N . GLU A 1 93 ? -4.623 17.612 9.539 1.00 88.44 93 GLU A N 1
ATOM 802 C CA . GLU A 1 93 ? -5.308 17.680 8.259 1.00 88.44 93 GLU A CA 1
ATOM 803 C C . GLU A 1 93 ? -6.756 17.198 8.391 1.00 88.44 93 GLU A C 1
ATOM 805 O O . GLU A 1 93 ? -7.641 17.748 7.739 1.00 88.44 93 GLU A O 1
ATOM 810 N N . TYR A 1 94 ? -7.029 16.287 9.337 1.00 88.00 94 TYR A N 1
ATOM 811 C CA . TYR A 1 94 ? -8.388 15.836 9.659 1.00 88.00 94 TYR A CA 1
ATOM 812 C C . TYR A 1 94 ? -9.349 16.991 9.974 1.00 88.00 94 TYR A C 1
ATOM 814 O O . TYR A 1 94 ? -10.535 16.914 9.676 1.00 88.00 94 TYR A O 1
ATOM 822 N N . LYS A 1 95 ? -8.856 18.094 10.557 1.00 83.56 95 LYS A N 1
ATOM 823 C CA . LYS A 1 95 ? -9.704 19.248 10.904 1.00 83.56 95 LYS A CA 1
ATOM 824 C C . LYS A 1 95 ? -10.392 19.881 9.695 1.00 83.56 95 LYS A C 1
ATOM 826 O O . LYS A 1 95 ? -11.459 20.462 9.862 1.00 83.56 95 LYS A O 1
ATOM 831 N N . ASN A 1 96 ? -9.773 19.772 8.522 1.00 87.12 96 ASN A N 1
ATOM 832 C CA . ASN A 1 96 ? -10.281 20.322 7.270 1.00 87.12 96 ASN A CA 1
ATOM 833 C C . ASN A 1 96 ? -10.892 19.233 6.373 1.00 87.12 96 ASN A C 1
ATOM 835 O O . ASN A 1 96 ? -11.347 19.533 5.273 1.00 87.12 96 ASN A O 1
ATOM 839 N N . PHE A 1 97 ? -10.898 17.977 6.824 1.00 90.06 97 PHE A N 1
ATOM 840 C CA . PHE A 1 97 ? -11.459 16.866 6.076 1.00 90.06 97 PHE A CA 1
ATOM 841 C C . PHE A 1 97 ? -12.989 16.887 6.185 1.00 90.06 97 PHE A C 1
ATOM 843 O O . PHE A 1 97 ? -13.547 16.842 7.282 1.00 90.06 97 PHE A O 1
ATOM 850 N N . ASN A 1 98 ? -13.672 16.995 5.045 1.00 88.56 98 ASN A N 1
ATOM 851 C CA . ASN A 1 98 ? -15.115 17.250 4.968 1.00 88.56 98 ASN A CA 1
ATOM 852 C C . ASN A 1 98 ? -15.884 16.214 4.129 1.00 88.56 98 ASN A C 1
ATOM 854 O O . ASN A 1 98 ? -17.019 16.469 3.718 1.00 88.56 98 ASN A O 1
ATOM 858 N N . LYS A 1 99 ? -15.288 15.047 3.866 1.00 89.88 99 LYS A N 1
ATOM 859 C CA . LYS A 1 99 ? -15.944 13.975 3.112 1.00 89.88 99 LYS A CA 1
ATOM 860 C C . LYS A 1 99 ? -16.943 13.224 3.986 1.00 89.88 99 LYS A C 1
ATOM 862 O O . LYS A 1 99 ? -16.708 13.016 5.172 1.00 89.88 99 LYS A O 1
ATOM 867 N N . LYS A 1 100 ? -18.066 12.815 3.388 1.00 85.19 100 LYS A N 1
ATOM 868 C CA . LYS A 1 100 ? -19.177 12.153 4.098 1.00 85.19 100 LYS A CA 1
ATOM 869 C C . LYS A 1 100 ? -19.126 10.627 4.044 1.00 85.19 100 LYS A C 1
ATOM 871 O O . LYS A 1 100 ? -19.656 9.982 4.939 1.00 85.19 100 LYS A O 1
ATOM 876 N N . ASN A 1 101 ? -18.521 10.054 3.006 1.00 93.75 101 ASN A N 1
ATOM 877 C CA . ASN A 1 101 ? -18.425 8.610 2.824 1.00 93.75 101 ASN A CA 1
ATOM 878 C C . ASN A 1 101 ? -16.954 8.229 2.717 1.00 93.75 101 ASN A C 1
ATOM 880 O O . ASN A 1 101 ? -16.360 8.360 1.650 1.00 93.75 101 ASN A O 1
ATOM 884 N N . TYR A 1 102 ? -16.354 7.833 3.837 1.00 97.12 102 TYR A N 1
ATOM 885 C CA . TYR A 1 102 ? -14.921 7.585 3.874 1.00 97.12 102 TYR A CA 1
ATOM 886 C C . TYR A 1 102 ? -14.513 6.515 4.886 1.00 97.12 102 TYR A C 1
ATOM 888 O O . TYR A 1 102 ? -15.268 6.159 5.798 1.00 97.12 102 TYR A O 1
ATOM 896 N N . TYR A 1 103 ? -13.290 6.020 4.734 1.00 97.56 103 TYR A N 1
ATOM 897 C CA . TYR A 1 103 ? -12.609 5.173 5.711 1.00 97.56 103 TYR A CA 1
ATOM 898 C C . TYR A 1 103 ? -11.313 5.833 6.187 1.00 97.56 103 TYR A C 1
ATOM 900 O O . TYR A 1 103 ? -10.771 6.736 5.545 1.00 97.56 103 TYR A O 1
ATOM 908 N N . VAL A 1 104 ? -10.806 5.381 7.333 1.00 96.06 104 VAL A N 1
ATOM 909 C CA . VAL A 1 104 ? -9.530 5.860 7.878 1.00 96.06 104 VAL A CA 1
ATOM 910 C C . VAL A 1 104 ? -8.436 4.849 7.567 1.00 96.06 104 VAL A C 1
ATOM 912 O O . VAL A 1 104 ? -8.574 3.678 7.901 1.00 96.06 104 VAL A O 1
ATOM 915 N N . GLU A 1 105 ? -7.331 5.288 6.975 1.00 95.31 105 GLU A N 1
ATOM 916 C CA . GLU A 1 105 ? -6.174 4.441 6.688 1.00 95.31 105 GLU A CA 1
ATOM 917 C C . GLU A 1 105 ? -5.050 4.638 7.711 1.00 95.31 105 GLU A C 1
ATOM 919 O O . GLU A 1 105 ? -4.718 5.759 8.112 1.00 95.31 105 GLU A O 1
ATOM 924 N N . ILE A 1 106 ? -4.432 3.518 8.084 1.00 91.75 106 ILE A N 1
ATOM 925 C CA . ILE A 1 106 ? -3.166 3.433 8.801 1.00 91.75 106 ILE A CA 1
ATOM 926 C C . ILE A 1 106 ? -2.194 2.628 7.929 1.00 91.75 106 ILE A C 1
ATOM 928 O O . ILE A 1 106 ? -2.298 1.405 7.821 1.00 91.75 106 ILE A O 1
ATOM 932 N N . ALA A 1 107 ? -1.250 3.330 7.311 1.00 91.06 107 ALA A N 1
ATOM 933 C CA . ALA A 1 107 ? -0.267 2.768 6.400 1.00 91.06 107 ALA A CA 1
ATOM 934 C C . ALA A 1 107 ? 1.019 2.352 7.128 1.00 91.06 107 ALA A C 1
ATOM 936 O O . ALA A 1 107 ? 1.821 3.176 7.585 1.00 91.06 107 ALA A O 1
ATOM 937 N N . TRP A 1 108 ? 1.223 1.039 7.198 1.00 86.56 108 TRP A N 1
ATOM 938 C CA . TRP A 1 108 ? 2.356 0.355 7.815 1.00 86.56 108 TRP A CA 1
ATOM 939 C C . TRP A 1 108 ? 3.345 -0.127 6.747 1.00 86.56 108 TRP A C 1
ATOM 941 O O . TRP A 1 108 ? 3.595 -1.328 6.617 1.00 86.56 108 TRP A O 1
ATOM 951 N N . TYR A 1 109 ? 3.878 0.776 5.920 1.00 84.50 109 TYR A N 1
ATOM 952 C CA . TYR A 1 109 ? 4.740 0.343 4.817 1.00 84.50 109 TYR A CA 1
ATOM 953 C C . TYR A 1 109 ? 6.100 -0.138 5.315 1.00 84.50 109 TYR A C 1
ATOM 955 O O . TYR A 1 109 ? 6.483 -1.242 4.950 1.00 84.50 109 TYR A O 1
ATOM 963 N N . GLN A 1 110 ? 6.754 0.608 6.209 1.00 79.94 110 GLN A N 1
ATOM 964 C CA . GLN A 1 110 ? 8.119 0.327 6.678 1.00 79.94 110 GLN A CA 1
ATOM 965 C C . GLN A 1 110 ? 8.182 -0.413 8.021 1.00 79.94 110 GLN A C 1
ATOM 967 O O . GLN A 1 110 ? 7.274 -0.314 8.852 1.00 79.94 110 GLN A O 1
ATOM 972 N N . SER A 1 111 ? 9.279 -1.146 8.241 1.00 64.25 111 SER A N 1
ATOM 973 C CA . SER A 1 111 ? 9.540 -1.956 9.446 1.00 64.25 111 SER A CA 1
ATOM 974 C C . SER A 1 111 ? 9.695 -1.124 10.730 1.00 64.25 111 SER A C 1
ATOM 976 O O . SER A 1 111 ? 9.662 -1.677 11.834 1.00 64.25 111 SER A O 1
ATOM 978 N N . MET A 1 112 ? 9.850 0.200 10.605 1.00 58.53 112 MET A N 1
ATOM 979 C CA . MET A 1 112 ? 10.164 1.078 11.725 1.00 58.53 112 MET A CA 1
ATOM 980 C C . MET A 1 112 ? 9.134 0.961 12.856 1.00 58.53 112 MET A C 1
ATOM 982 O O . MET A 1 112 ? 7.930 1.164 12.689 1.00 58.53 112 MET A O 1
ATOM 986 N N . GLN A 1 113 ? 9.670 0.637 14.035 1.00 54.47 113 GLN A N 1
ATOM 987 C CA . GLN A 1 113 ? 8.955 0.397 15.284 1.00 54.47 113 GLN A CA 1
ATOM 988 C C . GLN A 1 113 ? 7.884 1.461 15.543 1.00 54.47 113 GLN A C 1
ATOM 990 O O . GLN A 1 113 ? 8.202 2.657 15.616 1.00 54.47 113 GLN A O 1
ATOM 995 N N . PRO A 1 114 ? 6.622 1.060 15.766 1.00 52.47 114 PRO A N 1
ATOM 996 C CA . PRO A 1 114 ? 5.585 2.023 15.993 1.00 52.47 114 PRO A CA 1
ATOM 997 C C . PRO A 1 114 ? 5.765 2.720 17.346 1.00 52.47 114 PRO A C 1
ATOM 999 O O . PRO A 1 114 ? 5.386 2.193 18.391 1.00 52.47 114 PRO A O 1
ATOM 1002 N N . LYS A 1 115 ? 6.221 3.979 17.348 1.00 56.31 115 LYS A N 1
ATOM 1003 C CA . LYS A 1 115 ? 6.110 4.894 18.507 1.00 56.31 115 LYS A CA 1
ATOM 1004 C C . LYS A 1 115 ? 4.637 5.260 18.822 1.00 56.31 115 LYS A C 1
ATOM 1006 O O . LYS A 1 115 ? 4.363 6.210 19.549 1.00 56.31 115 LYS A O 1
ATOM 1011 N N . TYR A 1 116 ? 3.664 4.501 18.312 1.00 63.75 116 TYR A N 1
ATOM 1012 C CA . TYR A 1 116 ? 2.271 4.903 18.090 1.00 63.75 116 TYR A CA 1
ATOM 1013 C C . TYR A 1 116 ? 1.264 4.240 19.035 1.00 63.75 116 TYR A C 1
ATOM 1015 O O . TYR A 1 116 ? 0.096 4.077 18.683 1.00 63.75 116 TYR A O 1
ATOM 1023 N N . LYS A 1 117 ? 1.662 3.947 20.283 1.00 66.56 117 LYS A N 1
ATOM 1024 C CA . LYS A 1 117 ? 0.770 3.436 21.355 1.00 66.56 117 LYS A CA 1
ATOM 1025 C C . LYS A 1 117 ? -0.480 4.302 21.604 1.00 66.56 117 LYS A C 1
ATOM 1027 O O . LYS A 1 117 ? -1.350 3.925 22.384 1.00 66.56 117 LYS A O 1
ATOM 1032 N N . HIS A 1 118 ? -0.554 5.492 21.011 1.00 75.81 118 HIS A N 1
ATOM 1033 C CA . HIS A 1 118 ? -1.644 6.445 21.181 1.00 75.81 118 HIS A CA 1
ATOM 1034 C C . HIS A 1 118 ? -2.611 6.521 19.994 1.00 75.81 118 HIS A C 1
ATOM 1036 O O . HIS A 1 118 ? -3.666 7.122 20.158 1.00 75.81 118 HIS A O 1
ATOM 1042 N N . ILE A 1 119 ? -2.331 5.873 18.853 1.00 80.69 119 ILE A N 1
ATOM 1043 C CA . ILE A 1 119 ? -3.281 5.820 17.721 1.00 80.69 119 ILE A CA 1
ATOM 1044 C C . ILE A 1 119 ? -4.623 5.223 18.160 1.00 80.69 119 ILE A C 1
ATOM 1046 O O . ILE A 1 119 ? -5.680 5.741 17.816 1.00 80.69 119 ILE A O 1
ATOM 1050 N N . SER A 1 120 ? -4.603 4.202 19.015 1.00 80.56 120 SER A N 1
ATOM 1051 C CA . SER A 1 120 ? -5.822 3.570 19.531 1.00 80.56 120 SER A CA 1
ATOM 1052 C C . SER A 1 120 ? -6.659 4.436 20.474 1.00 80.56 120 SER A C 1
ATOM 1054 O O . SER A 1 120 ? -7.759 4.033 20.845 1.00 80.56 120 SER A O 1
ATOM 1056 N N . LYS A 1 121 ? -6.158 5.609 20.886 1.00 83.12 121 LYS A N 1
ATOM 1057 C CA . LYS A 1 121 ? -6.952 6.628 21.594 1.00 83.12 121 LYS A CA 1
ATOM 1058 C C . LYS A 1 121 ? -7.706 7.547 20.638 1.00 83.12 121 LYS A C 1
ATOM 1060 O O . LYS A 1 121 ? -8.664 8.187 21.050 1.00 83.12 121 LYS A O 1
ATOM 1065 N N . ILE A 1 122 ? -7.223 7.645 19.404 1.00 87.81 122 ILE A N 1
ATOM 1066 C CA . ILE A 1 122 ? -7.764 8.523 18.372 1.00 87.81 122 ILE A CA 1
ATOM 1067 C C . ILE A 1 122 ? -8.853 7.796 17.573 1.00 87.81 122 ILE A C 1
ATOM 1069 O O . ILE A 1 122 ? -9.828 8.413 17.159 1.00 87.81 122 ILE A O 1
ATOM 1073 N N . LEU A 1 123 ? -8.698 6.486 17.381 1.00 89.38 123 LEU A N 1
ATOM 1074 C CA . LEU A 1 123 ? -9.635 5.645 16.642 1.00 89.38 123 LEU A CA 1
ATOM 1075 C C . LEU A 1 123 ? -10.766 5.117 17.538 1.00 89.38 123 LEU A C 1
ATOM 1077 O O . LEU A 1 123 ? -10.531 4.728 18.685 1.00 89.38 123 LEU A O 1
ATOM 1081 N N . ASN A 1 124 ? -11.976 5.013 16.987 1.00 89.50 124 ASN A N 1
ATOM 1082 C CA . ASN A 1 124 ? -13.057 4.223 17.568 1.00 89.50 124 ASN A CA 1
ATOM 1083 C C . ASN A 1 124 ? -12.755 2.721 17.422 1.00 89.50 124 ASN A C 1
ATOM 1085 O O . ASN A 1 124 ? -12.595 2.204 16.316 1.00 89.50 124 ASN A O 1
ATOM 1089 N N . LYS A 1 125 ? -12.712 2.018 18.557 1.00 86.25 125 LYS A N 1
ATOM 1090 C CA . LYS A 1 125 ? -12.396 0.585 18.661 1.00 86.25 125 LYS A CA 1
ATOM 1091 C C . LYS A 1 125 ? -13.545 -0.346 18.274 1.00 86.25 125 LYS A C 1
ATOM 1093 O O . LYS A 1 125 ? -13.329 -1.550 18.212 1.00 86.25 125 LYS A O 1
ATOM 1098 N N . ASN A 1 126 ? -14.739 0.193 18.045 1.00 88.75 126 ASN A N 1
ATOM 1099 C CA . ASN A 1 126 ? -15.906 -0.582 17.624 1.00 88.75 126 ASN A CA 1
ATOM 1100 C C . ASN A 1 126 ? -16.063 -0.621 16.097 1.00 88.75 126 ASN A C 1
ATOM 1102 O O . ASN A 1 126 ? -16.846 -1.414 15.584 1.00 88.75 126 ASN A O 1
ATOM 1106 N N . LYS A 1 127 ? -15.333 0.228 15.362 1.00 92.88 127 LYS A N 1
ATOM 1107 C CA . LYS A 1 127 ? -15.357 0.224 13.896 1.00 92.88 127 LYS A CA 1
ATOM 1108 C C . LYS A 1 127 ? -14.621 -1.008 13.366 1.00 92.88 127 LYS A C 1
ATOM 1110 O O . LYS A 1 127 ? -13.575 -1.329 13.927 1.00 92.88 127 LYS A O 1
ATOM 1115 N N . PRO A 1 128 ? -15.103 -1.675 12.304 1.00 96.06 128 PRO A N 1
ATOM 1116 C CA . PRO A 1 128 ? -14.385 -2.795 11.702 1.00 96.06 128 PRO A CA 1
ATOM 1117 C C . PRO A 1 128 ? -12.963 -2.393 11.290 1.00 96.06 128 PRO A C 1
ATOM 1119 O O . PRO A 1 128 ? -12.733 -1.263 10.846 1.00 96.06 128 PRO A O 1
ATOM 1122 N N . VAL A 1 129 ? -12.009 -3.313 11.427 1.00 95.62 129 VAL A N 1
ATOM 1123 C CA . VAL A 1 129 ? -10.639 -3.148 10.924 1.00 95.62 129 VAL A CA 1
ATOM 1124 C C . VAL A 1 129 ? -10.435 -4.100 9.757 1.00 95.62 129 VAL A C 1
ATOM 1126 O O . VAL A 1 129 ? -10.505 -5.311 9.931 1.00 95.62 129 VAL A O 1
ATOM 1129 N N . VAL A 1 130 ? -10.145 -3.556 8.583 1.00 97.12 130 VAL A N 1
ATOM 1130 C CA . VAL A 1 130 ? -9.773 -4.315 7.388 1.00 97.12 130 VAL A CA 1
ATOM 1131 C C . VAL A 1 130 ? -8.257 -4.372 7.296 1.00 97.12 130 VAL A C 1
ATOM 1133 O O . VAL A 1 130 ? -7.584 -3.345 7.397 1.00 97.12 130 VAL A O 1
ATOM 1136 N N . ILE A 1 131 ? -7.711 -5.564 7.092 1.00 95.25 131 ILE A N 1
ATOM 1137 C CA . ILE A 1 131 ? -6.270 -5.802 7.027 1.00 95.25 131 ILE A CA 1
ATOM 1138 C C . ILE A 1 131 ? -5.944 -6.486 5.717 1.00 95.25 131 ILE A C 1
ATOM 1140 O O . ILE A 1 131 ? -6.395 -7.601 5.461 1.00 95.25 131 ILE A O 1
ATOM 1144 N N . LEU A 1 132 ? -5.110 -5.832 4.914 1.00 94.44 132 LEU A N 1
ATOM 1145 C CA . LEU A 1 132 ? -4.629 -6.415 3.670 1.00 94.44 132 LEU A CA 1
ATOM 1146 C C . LEU A 1 132 ? -3.465 -7.360 3.947 1.00 94.44 132 LEU A C 1
ATOM 1148 O O . LEU A 1 132 ? -2.385 -6.937 4.373 1.00 94.44 132 LEU A O 1
ATOM 1152 N N . THR A 1 133 ? -3.679 -8.642 3.683 1.00 94.00 133 THR A N 1
ATOM 1153 C CA . THR A 1 133 ? -2.676 -9.688 3.869 1.00 94.00 133 THR A CA 1
ATOM 1154 C C . THR A 1 133 ? -2.147 -10.183 2.534 1.00 94.00 133 THR A C 1
ATOM 1156 O O . THR A 1 133 ? -2.774 -10.082 1.476 1.00 94.00 133 THR A O 1
ATOM 1159 N N . ARG A 1 134 ? -0.919 -10.688 2.575 1.00 94.50 134 ARG A N 1
ATOM 1160 C CA . ARG A 1 134 ? -0.285 -11.371 1.456 1.00 94.50 134 ARG A CA 1
ATOM 1161 C C . ARG A 1 134 ? 0.790 -12.283 2.008 1.00 94.50 134 ARG A C 1
ATOM 1163 O O . ARG A 1 134 ? 1.479 -11.898 2.954 1.00 94.50 134 ARG A O 1
ATOM 1170 N N . ASP A 1 135 ? 0.952 -13.440 1.381 1.00 94.56 135 ASP A N 1
ATOM 1171 C CA . ASP A 1 135 ? 2.069 -14.345 1.638 1.00 94.56 135 ASP A CA 1
ATOM 1172 C C . ASP A 1 135 ? 3.413 -13.570 1.709 1.00 94.56 135 ASP A C 1
ATOM 1174 O O . ASP A 1 135 ? 3.724 -12.808 0.781 1.00 94.56 135 ASP A O 1
ATOM 1178 N N . PRO A 1 136 ? 4.200 -13.709 2.797 1.00 93.56 136 PRO A N 1
ATOM 1179 C CA . PRO A 1 136 ? 5.430 -12.943 2.986 1.00 93.56 136 PRO A CA 1
ATOM 1180 C C . PRO A 1 136 ? 6.462 -13.142 1.873 1.00 93.56 136 PRO A C 1
ATOM 1182 O O . PRO A 1 136 ? 7.084 -12.170 1.446 1.00 93.56 136 PRO A O 1
ATOM 1185 N N . ILE A 1 137 ? 6.606 -14.364 1.350 1.00 95.00 137 ILE A N 1
ATOM 1186 C CA . ILE A 1 137 ? 7.545 -14.665 0.258 1.00 95.00 137 ILE A CA 1
ATOM 1187 C C . ILE A 1 137 ? 7.116 -13.929 -1.015 1.00 95.00 137 ILE A C 1
ATOM 1189 O O . ILE A 1 137 ? 7.934 -13.312 -1.693 1.00 95.00 137 ILE A O 1
ATOM 1193 N N . SER A 1 138 ? 5.819 -13.915 -1.310 1.00 94.81 138 SER A N 1
ATOM 1194 C CA . SER A 1 138 ? 5.237 -13.189 -2.436 1.00 94.81 138 SER A CA 1
ATOM 1195 C C . SER A 1 138 ? 5.406 -11.677 -2.297 1.00 94.81 138 SER A C 1
ATOM 1197 O O . SER A 1 138 ? 5.653 -11.004 -3.300 1.00 94.81 138 SER A O 1
ATOM 1199 N N . ARG A 1 139 ? 5.312 -11.129 -1.074 1.00 94.12 139 ARG A N 1
ATOM 1200 C CA . ARG A 1 139 ? 5.645 -9.719 -0.800 1.00 94.12 139 ARG A CA 1
ATOM 1201 C C . ARG A 1 139 ? 7.115 -9.442 -1.109 1.00 94.12 139 ARG A C 1
ATOM 1203 O O . ARG A 1 139 ? 7.389 -8.521 -1.870 1.00 94.12 139 ARG A O 1
ATOM 1210 N N . LEU A 1 140 ? 8.036 -10.262 -0.600 1.00 95.19 140 LEU A N 1
ATOM 1211 C CA . LEU A 1 140 ? 9.471 -10.117 -0.871 1.00 95.19 140 LEU A CA 1
ATOM 1212 C C . LEU A 1 140 ? 9.779 -10.217 -2.366 1.00 95.19 140 LEU A C 1
ATOM 1214 O O . LEU A 1 140 ? 10.431 -9.331 -2.908 1.00 95.19 140 LEU A O 1
ATOM 1218 N N . LYS A 1 141 ? 9.238 -11.226 -3.060 1.00 94.69 141 LYS A N 1
ATOM 1219 C CA . LYS A 1 141 ? 9.403 -11.388 -4.510 1.00 94.69 141 LYS A CA 1
ATOM 1220 C C . LYS A 1 141 ? 8.916 -10.156 -5.265 1.00 94.69 141 LYS A C 1
ATOM 1222 O O . LYS A 1 141 ? 9.614 -9.681 -6.154 1.00 94.69 141 LYS A O 1
ATOM 1227 N N . THR A 1 142 ? 7.736 -9.629 -4.929 1.00 92.69 142 THR A N 1
ATOM 1228 C CA . THR A 1 142 ? 7.252 -8.393 -5.554 1.00 92.69 142 THR A CA 1
ATOM 1229 C C . THR A 1 142 ? 8.174 -7.220 -5.253 1.00 92.69 142 THR A C 1
ATOM 1231 O O . THR A 1 142 ? 8.459 -6.471 -6.171 1.00 92.69 142 THR A O 1
ATOM 1234 N N . MET A 1 143 ? 8.668 -7.078 -4.022 1.00 92.75 143 MET A N 1
ATOM 1235 C CA . MET A 1 143 ? 9.508 -5.944 -3.639 1.00 92.75 143 MET A CA 1
ATOM 1236 C C . MET A 1 143 ? 10.884 -5.957 -4.310 1.00 92.75 143 MET A C 1
ATOM 1238 O O . MET A 1 143 ? 11.305 -4.944 -4.854 1.00 92.75 143 MET A O 1
ATOM 1242 N N . VAL A 1 144 ? 11.538 -7.121 -4.369 1.00 94.69 144 VAL A N 1
ATOM 1243 C CA . VAL A 1 144 ? 12.808 -7.314 -5.093 1.00 94.69 144 VAL A CA 1
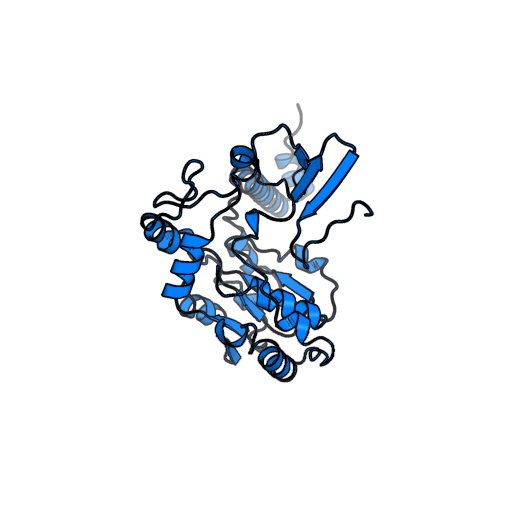ATOM 1244 C C . VAL A 1 144 ? 12.668 -6.914 -6.569 1.00 94.69 144 VAL A C 1
ATOM 1246 O O . VAL A 1 144 ? 13.566 -6.299 -7.134 1.00 94.69 144 VAL A O 1
ATOM 1249 N N . ASN A 1 145 ? 11.519 -7.217 -7.184 1.00 92.19 145 ASN A N 1
ATOM 1250 C CA . ASN A 1 145 ? 11.221 -6.868 -8.577 1.00 92.19 145 ASN A CA 1
ATOM 1251 C C . ASN A 1 145 ? 10.550 -5.496 -8.745 1.00 92.19 145 ASN A C 1
ATOM 1253 O O . ASN A 1 145 ? 10.257 -5.111 -9.873 1.00 92.19 145 ASN A O 1
ATOM 1257 N N . HIS A 1 146 ? 10.262 -4.773 -7.660 1.00 88.44 146 HIS A N 1
ATOM 1258 C CA . HIS A 1 146 ? 9.455 -3.559 -7.732 1.00 88.44 146 HIS A CA 1
ATOM 1259 C C . HIS A 1 146 ? 10.195 -2.467 -8.498 1.00 88.44 146 HIS A C 1
ATOM 1261 O O . HIS A 1 146 ? 9.604 -1.779 -9.321 1.00 88.44 146 HIS A O 1
ATOM 1267 N N . GLY A 1 147 ? 11.496 -2.324 -8.239 1.00 88.44 147 GLY A N 1
ATOM 1268 C CA . GLY A 1 147 ? 12.280 -1.222 -8.773 1.00 88.44 147 GLY A CA 1
ATOM 1269 C C . GLY A 1 147 ? 11.751 0.142 -8.318 1.00 88.44 147 GLY A C 1
ATOM 1270 O O . GLY A 1 147 ? 10.819 0.280 -7.518 1.00 88.44 147 GLY A O 1
ATOM 1271 N N . SER A 1 148 ? 12.397 1.185 -8.803 1.00 86.31 148 SER A N 1
ATOM 1272 C CA . SER A 1 148 ? 12.022 2.580 -8.613 1.00 86.31 148 SER A CA 1
ATOM 1273 C C . SER A 1 148 ? 12.505 3.384 -9.806 1.00 86.31 148 SER A C 1
ATOM 1275 O O . SER A 1 148 ? 13.410 2.954 -10.524 1.00 86.31 148 SER A O 1
ATOM 1277 N N . TYR A 1 149 ? 11.927 4.564 -10.013 1.00 84.62 149 TYR A N 1
ATOM 1278 C CA . TYR A 1 149 ? 12.485 5.498 -10.982 1.00 84.62 149 TYR A CA 1
ATOM 1279 C C . TYR A 1 149 ? 13.948 5.802 -10.645 1.00 84.62 149 TYR A C 1
ATOM 1281 O O . TYR A 1 149 ? 14.309 5.956 -9.474 1.00 84.62 149 TYR A O 1
ATOM 1289 N N . LYS A 1 150 ? 14.776 5.932 -11.683 1.00 85.12 150 LYS A N 1
ATOM 1290 C CA . LYS A 1 150 ? 16.096 6.556 -11.585 1.00 85.12 150 LYS A CA 1
ATOM 1291 C C . LYS A 1 150 ? 15.935 7.921 -10.901 1.00 85.12 150 LYS A C 1
ATOM 1293 O O . LYS A 1 150 ? 15.015 8.653 -11.243 1.00 85.12 150 LYS A O 1
ATOM 1298 N N . ILE A 1 151 ? 16.805 8.277 -9.951 1.00 70.62 151 ILE A N 1
ATOM 1299 C CA . ILE A 1 151 ? 16.673 9.514 -9.147 1.00 70.62 151 ILE A CA 1
ATOM 1300 C C . ILE A 1 151 ? 16.474 10.770 -10.008 1.00 70.62 151 ILE A C 1
ATOM 1302 O O . ILE A 1 151 ? 15.667 11.625 -9.664 1.00 70.62 151 ILE A O 1
ATOM 1306 N N . GLU A 1 152 ? 17.162 10.859 -11.144 1.00 65.69 152 GLU A N 1
ATOM 1307 C CA . GLU A 1 152 ? 17.049 11.963 -12.115 1.00 65.69 152 GLU A CA 1
ATOM 1308 C C . GLU A 1 152 ? 15.653 12.092 -12.761 1.00 65.69 152 GLU A C 1
ATOM 1310 O O . GLU A 1 152 ? 15.338 13.111 -13.378 1.00 65.69 152 GLU A O 1
ATOM 1315 N N . GLU A 1 153 ? 14.829 11.056 -12.630 1.00 63.72 153 GLU A N 1
ATOM 1316 C CA . GLU A 1 153 ? 13.448 10.958 -13.102 1.00 63.72 153 GLU A CA 1
ATOM 1317 C C . GLU A 1 153 ? 12.438 11.075 -11.934 1.00 63.72 153 GLU A C 1
ATOM 1319 O O . GLU A 1 153 ? 11.229 11.124 -12.161 1.00 63.72 153 GLU A O 1
ATOM 1324 N N . LEU A 1 154 ? 12.893 11.149 -10.671 1.00 56.75 154 LEU A N 1
ATOM 1325 C CA . LEU A 1 154 ? 12.011 11.327 -9.510 1.00 56.75 154 LEU A CA 1
ATOM 1326 C C . LEU A 1 154 ? 11.392 12.729 -9.512 1.00 56.75 154 LEU A C 1
ATOM 1328 O O . LEU A 1 154 ? 12.089 13.737 -9.581 1.00 56.75 154 LEU A O 1
ATOM 1332 N N . GLY A 1 155 ? 10.066 12.793 -9.386 1.00 50.44 155 GLY A N 1
ATOM 1333 C CA . GLY A 1 155 ? 9.315 14.053 -9.382 1.00 50.44 155 GLY A CA 1
ATOM 1334 C C . GLY A 1 155 ? 8.946 14.567 -10.774 1.00 50.44 155 GLY A C 1
ATOM 1335 O O . GLY A 1 155 ? 8.056 15.405 -10.873 1.00 50.44 155 GLY A O 1
ATOM 1336 N N . LYS A 1 156 ? 9.527 14.002 -11.841 1.00 53.47 156 LYS A N 1
ATOM 1337 C CA . LYS A 1 156 ? 9.049 14.167 -13.217 1.00 53.47 156 LYS A CA 1
ATOM 1338 C C . LYS A 1 156 ? 7.899 13.191 -13.455 1.00 53.47 156 LYS A C 1
ATOM 1340 O O . LYS A 1 156 ? 8.037 12.225 -14.201 1.00 53.47 156 LYS A O 1
ATOM 1345 N N . ASN A 1 157 ? 6.759 13.419 -12.800 1.00 49.16 157 ASN A N 1
ATOM 1346 C CA . ASN A 1 157 ? 5.496 12.690 -13.032 1.00 49.16 157 ASN A CA 1
ATOM 1347 C C . ASN A 1 157 ? 4.949 12.864 -14.469 1.00 49.16 157 ASN A C 1
ATOM 1349 O O . ASN A 1 157 ? 3.762 12.697 -14.729 1.00 49.16 157 ASN A O 1
ATOM 1353 N N . GLU A 1 158 ? 5.804 13.216 -15.411 1.00 55.31 158 GLU A N 1
ATOM 1354 C CA . GLU A 1 158 ? 5.486 13.888 -16.643 1.00 55.31 158 GLU A CA 1
ATOM 1355 C C . GLU A 1 158 ? 6.104 13.033 -17.732 1.00 55.31 158 GLU A C 1
ATOM 1357 O O . GLU A 1 158 ? 7.320 12.919 -17.867 1.00 55.31 158 GLU A O 1
ATOM 1362 N N . LEU A 1 159 ? 5.225 12.291 -18.394 1.00 62.06 159 LEU A N 1
ATOM 1363 C CA . LEU A 1 159 ? 5.324 11.963 -19.804 1.00 62.06 159 LEU A CA 1
ATOM 1364 C C . LEU A 1 159 ? 6.649 12.382 -20.469 1.00 62.06 159 LEU A C 1
ATOM 1366 O O . LEU A 1 159 ? 6.881 13.556 -20.749 1.00 62.06 159 LEU A O 1
ATOM 1370 N N . LYS A 1 160 ? 7.531 11.414 -20.721 1.00 70.62 160 LYS A N 1
ATOM 1371 C CA . LYS A 1 160 ? 8.819 11.704 -21.354 1.00 70.62 160 LYS A CA 1
ATOM 1372 C C . LYS A 1 160 ? 8.639 11.769 -22.868 1.00 70.62 160 LYS A C 1
ATOM 1374 O O . LYS A 1 160 ? 8.068 10.847 -23.451 1.00 70.62 160 LYS A O 1
ATOM 1379 N N . ASN A 1 161 ? 9.112 12.854 -23.472 1.00 77.75 161 ASN A N 1
ATOM 1380 C CA . ASN A 1 161 ? 9.250 12.971 -24.918 1.00 77.75 161 ASN A CA 1
ATOM 1381 C C . ASN A 1 161 ? 10.552 12.295 -25.342 1.00 77.75 161 ASN A C 1
ATOM 1383 O O . ASN A 1 161 ? 11.595 12.530 -24.736 1.00 77.75 161 ASN A O 1
ATOM 1387 N N . PHE A 1 162 ? 10.466 11.486 -26.385 1.00 79.06 162 PHE A N 1
ATOM 1388 C CA . PHE A 1 162 ? 11.581 10.835 -27.048 1.00 79.06 162 PHE A CA 1
ATOM 1389 C C . PHE A 1 162 ? 11.556 11.239 -28.509 1.00 79.06 162 PHE A C 1
ATOM 1391 O O . PHE A 1 162 ? 10.509 11.133 -29.146 1.00 79.06 162 PHE A O 1
ATOM 1398 N N . TYR A 1 163 ? 12.687 11.672 -29.046 1.00 83.50 163 TYR A N 1
ATOM 1399 C CA . TYR A 1 163 ? 12.790 12.005 -30.463 1.00 83.50 163 TYR A CA 1
ATOM 1400 C C . TYR A 1 163 ? 13.425 10.846 -31.229 1.00 83.50 163 TYR A C 1
ATOM 1402 O O . TYR A 1 163 ? 14.294 10.152 -30.709 1.00 83.50 163 TYR A O 1
ATOM 1410 N N . ILE A 1 164 ? 13.022 10.644 -32.487 1.00 85.12 164 ILE A N 1
ATOM 1411 C CA . ILE A 1 164 ? 13.533 9.544 -33.329 1.00 85.12 164 ILE A CA 1
ATOM 1412 C C . ILE A 1 164 ? 15.067 9.518 -33.467 1.00 85.12 164 ILE A C 1
ATOM 1414 O O . ILE A 1 164 ? 15.644 8.461 -33.700 1.00 85.12 164 ILE A O 1
ATOM 1418 N N . ASN A 1 165 ? 15.723 10.666 -33.295 1.00 85.88 165 ASN A N 1
ATOM 1419 C CA . ASN A 1 165 ? 17.173 10.807 -33.425 1.00 85.88 165 ASN A CA 1
ATOM 1420 C C . ASN A 1 165 ? 17.939 10.569 -32.109 1.00 85.88 165 ASN A C 1
ATOM 1422 O O . ASN A 1 165 ? 19.158 10.720 -32.085 1.00 85.88 165 ASN A O 1
ATOM 1426 N N . GLU A 1 166 ? 17.250 10.243 -31.015 1.00 85.56 166 GLU A N 1
ATOM 1427 C CA . GLU A 1 166 ? 17.869 9.963 -29.717 1.00 85.56 166 GLU A CA 1
ATOM 1428 C C . GLU A 1 166 ? 18.080 8.457 -29.504 1.00 85.56 166 GLU A C 1
ATOM 1430 O O . GLU A 1 166 ? 17.361 7.624 -30.060 1.00 85.56 166 GLU A O 1
ATOM 1435 N N . ASP A 1 167 ? 19.039 8.090 -28.647 1.00 85.44 167 ASP A N 1
ATOM 1436 C CA . ASP A 1 167 ? 19.224 6.691 -28.258 1.00 85.44 167 ASP A CA 1
ATOM 1437 C C . ASP A 1 167 ? 18.037 6.222 -27.404 1.00 85.44 167 ASP A C 1
ATOM 1439 O O . ASP A 1 167 ? 17.812 6.686 -26.280 1.00 85.44 167 ASP A O 1
ATOM 1443 N N . ILE A 1 168 ? 17.269 5.275 -27.942 1.00 78.50 168 ILE A N 1
ATOM 1444 C CA . ILE A 1 168 ? 16.108 4.698 -27.270 1.00 78.50 168 ILE A CA 1
ATOM 1445 C C . ILE A 1 168 ? 16.493 3.923 -26.002 1.00 78.50 168 ILE A C 1
ATOM 1447 O O . ILE A 1 168 ? 15.735 3.920 -25.032 1.00 78.50 168 ILE A O 1
ATOM 1451 N N . PHE A 1 169 ? 17.667 3.292 -25.957 1.00 82.38 169 PHE A N 1
ATOM 1452 C CA . PHE A 1 169 ? 18.093 2.500 -24.806 1.00 82.38 169 PHE A CA 1
ATOM 1453 C C . PHE A 1 169 ? 18.463 3.382 -23.617 1.00 82.38 169 PHE A C 1
ATOM 1455 O O . PHE A 1 169 ? 18.105 3.048 -22.489 1.00 82.38 169 PHE A O 1
ATOM 1462 N N . GLU A 1 170 ? 19.114 4.523 -23.850 1.00 82.31 170 GLU A N 1
ATOM 1463 C CA . GLU A 1 170 ? 19.371 5.512 -22.794 1.00 82.31 170 GLU A CA 1
ATOM 1464 C C . GLU A 1 170 ? 18.067 6.121 -22.270 1.00 82.31 170 GLU A C 1
ATOM 1466 O O . GLU A 1 170 ? 17.885 6.337 -21.070 1.00 82.31 170 GLU A O 1
ATOM 1471 N N . ASN A 1 171 ? 17.123 6.346 -23.175 1.00 76.56 171 ASN A N 1
ATOM 1472 C CA . ASN A 1 171 ? 15.860 6.996 -22.882 1.00 76.56 171 ASN A CA 1
ATOM 1473 C C . ASN A 1 171 ? 14.867 6.119 -22.106 1.00 76.56 171 ASN A C 1
ATOM 1475 O O . ASN A 1 171 ? 14.176 6.617 -21.207 1.00 76.56 171 ASN A O 1
ATOM 1479 N N . LEU A 1 172 ? 14.834 4.818 -22.411 1.00 79.31 172 LEU A N 1
ATOM 1480 C CA . LEU A 1 172 ? 14.029 3.818 -21.707 1.00 79.31 172 LEU A CA 1
ATOM 1481 C C . LEU A 1 172 ? 14.708 3.283 -20.429 1.00 79.31 172 LEU A C 1
ATOM 1483 O O . LEU A 1 172 ? 14.066 2.569 -19.654 1.00 79.31 172 LEU A O 1
ATOM 1487 N N . ASP A 1 173 ? 15.961 3.662 -20.144 1.00 85.62 173 ASP A N 1
ATOM 1488 C CA . ASP A 1 173 ? 16.702 3.292 -18.928 1.00 85.62 173 ASP A CA 1
ATOM 1489 C C . ASP A 1 173 ? 16.212 4.050 -17.676 1.00 85.62 173 ASP A C 1
ATOM 1491 O O . ASP A 1 173 ? 16.902 4.888 -17.089 1.00 85.62 173 ASP A O 1
ATOM 1495 N N . ARG A 1 174 ? 14.981 3.749 -17.253 1.00 83.31 174 ARG A N 1
ATOM 1496 C CA . ARG A 1 174 ? 14.251 4.508 -16.222 1.00 83.31 174 ARG A CA 1
ATOM 1497 C C . ARG A 1 174 ? 14.200 3.835 -14.857 1.00 83.31 174 ARG A C 1
ATOM 1499 O O . ARG A 1 174 ? 13.794 4.477 -13.892 1.00 83.31 174 ARG A O 1
ATOM 1506 N N . ILE A 1 175 ? 14.575 2.562 -14.764 1.00 88.12 175 ILE A N 1
ATOM 1507 C CA . ILE A 1 175 ? 14.344 1.737 -13.572 1.00 88.12 175 ILE A CA 1
ATOM 1508 C C . ILE A 1 175 ? 15.666 1.453 -12.870 1.00 88.12 175 ILE A C 1
ATOM 1510 O O . ILE A 1 175 ? 16.653 1.058 -13.493 1.00 88.12 175 ILE A O 1
ATOM 1514 N N . ARG A 1 176 ? 15.685 1.644 -11.556 1.00 92.00 176 ARG A N 1
ATOM 1515 C CA . ARG A 1 176 ? 16.778 1.259 -10.667 1.00 92.00 176 ARG A CA 1
ATOM 1516 C C . ARG A 1 176 ? 16.257 0.390 -9.541 1.00 92.00 176 ARG A C 1
ATOM 1518 O O . ARG A 1 176 ? 15.089 0.487 -9.167 1.00 92.00 176 ARG A O 1
ATOM 1525 N N . TYR A 1 177 ? 17.122 -0.472 -9.029 1.00 93.81 177 TYR A N 1
ATOM 1526 C CA . TYR A 1 177 ? 16.764 -1.468 -8.028 1.00 93.81 177 TYR A CA 1
ATOM 1527 C C . TYR A 1 177 ? 17.489 -1.228 -6.706 1.00 93.81 177 TYR A C 1
ATOM 1529 O O . TYR A 1 177 ? 18.463 -0.481 -6.613 1.00 93.81 177 TYR A O 1
ATOM 1537 N N . THR A 1 178 ? 16.964 -1.873 -5.675 1.00 93.06 178 THR A N 1
ATOM 1538 C CA . THR A 1 178 ? 17.506 -1.889 -4.319 1.00 93.06 178 THR A CA 1
ATOM 1539 C C . THR A 1 178 ? 18.553 -3.001 -4.206 1.00 93.06 178 THR A C 1
ATOM 1541 O O . THR A 1 178 ? 18.378 -4.062 -4.803 1.00 93.06 178 THR A O 1
ATOM 1544 N N . ASP A 1 179 ? 19.615 -2.777 -3.433 1.00 94.88 179 ASP A N 1
ATOM 1545 C CA . ASP A 1 179 ? 20.560 -3.796 -2.955 1.00 94.88 179 ASP A CA 1
ATOM 1546 C C . ASP A 1 179 ? 20.545 -3.863 -1.414 1.00 94.88 179 ASP A C 1
ATOM 1548 O O . ASP A 1 179 ? 19.689 -3.265 -0.758 1.00 94.88 179 ASP A O 1
ATOM 1552 N N . LYS A 1 180 ? 21.471 -4.606 -0.795 1.00 94.81 180 LYS A N 1
ATOM 1553 C CA . LYS A 1 180 ? 21.561 -4.734 0.674 1.00 94.81 180 LYS A CA 1
ATOM 1554 C C . LYS A 1 180 ? 21.657 -3.407 1.452 1.00 94.81 180 LYS A C 1
ATOM 1556 O O . LYS A 1 180 ? 21.398 -3.408 2.653 1.00 94.81 180 LYS A O 1
ATOM 1561 N N . ASN A 1 181 ? 22.055 -2.310 0.807 1.00 91.94 181 ASN A N 1
ATOM 1562 C CA . ASN A 1 181 ? 22.211 -0.981 1.398 1.00 91.94 181 ASN A CA 1
ATOM 1563 C C . ASN A 1 181 ? 21.040 -0.036 1.071 1.00 91.94 181 ASN A C 1
ATOM 1565 O O . ASN A 1 181 ? 21.059 1.118 1.500 1.00 91.94 181 ASN A O 1
ATOM 1569 N N . GLY A 1 182 ? 20.038 -0.495 0.318 1.00 90.38 182 GLY A N 1
ATOM 1570 C CA . GLY A 1 182 ? 18.914 0.323 -0.124 1.00 90.38 182 GLY A CA 1
ATOM 1571 C C . GLY A 1 182 ? 18.944 0.613 -1.622 1.00 90.38 182 GLY A C 1
ATOM 1572 O O . GLY A 1 182 ? 19.540 -0.124 -2.404 1.00 90.38 182 GLY A O 1
ATOM 1573 N N . TYR A 1 183 ? 18.247 1.670 -2.038 1.00 90.56 183 TYR A N 1
ATOM 1574 C CA . TYR A 1 183 ? 18.179 2.085 -3.440 1.00 90.56 183 TYR A CA 1
ATOM 1575 C C . TYR A 1 183 ? 19.586 2.281 -4.038 1.00 90.56 183 TYR A C 1
ATOM 1577 O O . TYR A 1 183 ? 20.398 3.026 -3.484 1.00 90.56 183 TYR A O 1
ATOM 1585 N N . ASN A 1 184 ? 19.851 1.681 -5.203 1.00 91.06 184 ASN A N 1
ATOM 1586 C CA . ASN A 1 184 ? 21.128 1.791 -5.901 1.00 91.06 184 ASN A CA 1
ATOM 1587 C C . ASN A 1 184 ? 20.947 2.385 -7.309 1.00 91.06 184 ASN A C 1
ATOM 1589 O O . ASN A 1 184 ? 20.405 1.762 -8.222 1.00 91.06 184 ASN A O 1
ATOM 1593 N N . ALA A 1 185 ? 21.477 3.596 -7.507 1.00 89.12 185 ALA A N 1
ATOM 1594 C CA . ALA A 1 185 ? 21.363 4.351 -8.757 1.00 89.12 185 ALA A CA 1
ATOM 1595 C C . ALA A 1 185 ? 22.059 3.707 -9.971 1.00 89.12 185 ALA A C 1
ATOM 1597 O O . ALA A 1 185 ? 21.782 4.103 -11.103 1.00 89.12 185 ALA A O 1
ATOM 1598 N N . ASN A 1 186 ? 22.937 2.727 -9.760 1.00 91.06 186 ASN A N 1
ATOM 1599 C CA . ASN A 1 186 ? 23.667 2.027 -10.819 1.00 91.06 186 ASN A CA 1
ATOM 1600 C C . ASN A 1 186 ? 23.104 0.627 -11.095 1.00 91.06 186 ASN A C 1
ATOM 1602 O O . ASN A 1 186 ? 23.451 0.004 -12.099 1.00 91.06 186 ASN A O 1
ATOM 1606 N N . LEU A 1 187 ? 22.227 0.121 -10.226 1.00 93.75 187 LEU A N 1
ATOM 1607 C CA . LEU A 1 187 ? 21.711 -1.233 -10.320 1.00 93.75 187 LEU A CA 1
ATOM 1608 C C . LEU A 1 187 ? 20.512 -1.288 -11.278 1.00 93.75 187 LEU A C 1
ATOM 1610 O O . LEU A 1 187 ? 19.410 -0.851 -10.948 1.00 93.75 187 LEU A O 1
ATOM 1614 N N . LYS A 1 188 ? 20.734 -1.834 -12.480 1.00 92.00 188 LYS A N 1
ATOM 1615 C CA . LYS A 1 188 ? 19.729 -1.926 -13.560 1.00 92.00 188 LYS A CA 1
ATOM 1616 C C . LYS A 1 188 ? 18.892 -3.212 -13.548 1.00 92.00 188 LYS A C 1
ATOM 1618 O O . LYS A 1 188 ? 18.021 -3.379 -14.396 1.00 92.00 188 LYS A O 1
ATOM 1623 N N . LYS A 1 189 ? 19.167 -4.145 -12.633 1.00 92.88 189 LYS A N 1
ATOM 1624 C CA . LYS A 1 189 ? 18.466 -5.434 -12.512 1.00 92.88 189 LYS A CA 1
ATOM 1625 C C . LYS A 1 189 ? 18.189 -5.745 -11.037 1.00 92.88 189 LYS A C 1
ATOM 1627 O O . LYS A 1 189 ? 18.964 -5.290 -10.200 1.00 92.88 189 LYS A O 1
ATOM 1632 N N . PRO A 1 190 ? 17.145 -6.524 -10.709 1.00 94.69 190 PRO A N 1
ATOM 1633 C CA . PRO A 1 190 ? 16.901 -6.965 -9.338 1.00 94.69 190 PRO A CA 1
ATOM 1634 C C . PRO A 1 190 ? 18.122 -7.661 -8.718 1.00 94.69 190 PRO A C 1
ATOM 1636 O O . PRO A 1 190 ? 18.789 -8.449 -9.390 1.00 94.69 190 PRO A O 1
ATOM 1639 N N . ASP A 1 191 ? 18.373 -7.420 -7.431 1.00 95.12 191 ASP A N 1
ATOM 1640 C CA . ASP A 1 191 ? 19.419 -8.093 -6.655 1.00 95.12 191 ASP A CA 1
ATOM 1641 C C . ASP A 1 191 ? 18.801 -8.774 -5.428 1.00 95.12 191 ASP A C 1
ATOM 1643 O O . ASP A 1 191 ? 18.074 -8.153 -4.654 1.00 95.12 191 ASP A O 1
ATOM 1647 N N . LEU A 1 192 ? 19.102 -10.057 -5.222 1.00 96.12 192 LEU A N 1
ATOM 1648 C CA . LEU A 1 192 ? 18.639 -10.810 -4.055 1.00 96.12 192 LEU A CA 1
ATOM 1649 C C . LEU A 1 192 ? 19.253 -10.308 -2.742 1.00 96.12 192 LEU A C 1
ATOM 1651 O O . LEU A 1 192 ? 18.638 -10.484 -1.690 1.00 96.12 192 LEU A O 1
ATOM 1655 N N . SER A 1 193 ? 20.414 -9.642 -2.779 1.00 96.19 193 SER A N 1
ATOM 1656 C CA . SER A 1 193 ? 21.019 -9.034 -1.586 1.00 96.19 193 SER A CA 1
ATOM 1657 C C . SER A 1 193 ? 20.098 -7.991 -0.930 1.00 96.19 193 SER A C 1
ATOM 1659 O O . SER A 1 193 ? 20.131 -7.813 0.290 1.00 96.19 193 SER A O 1
ATOM 1661 N N . SER A 1 194 ? 19.199 -7.383 -1.716 1.00 95.69 194 SER A N 1
ATOM 1662 C CA . SER A 1 194 ? 18.172 -6.441 -1.253 1.00 95.69 194 SER A CA 1
ATOM 1663 C C . SER A 1 194 ? 17.224 -6.998 -0.206 1.00 95.69 194 SER A C 1
ATOM 1665 O O . SER A 1 194 ? 16.687 -6.221 0.578 1.00 95.69 194 SER A O 1
ATOM 1667 N N . ILE A 1 195 ? 17.036 -8.322 -0.131 1.00 95.56 195 ILE A N 1
ATOM 1668 C CA . ILE A 1 195 ? 16.143 -8.942 0.858 1.00 95.56 195 ILE A CA 1
ATOM 1669 C C . ILE A 1 195 ? 16.521 -8.496 2.275 1.00 95.56 195 ILE A C 1
ATOM 1671 O O . ILE A 1 195 ? 15.633 -8.240 3.088 1.00 95.56 195 ILE A O 1
ATOM 1675 N N . TYR A 1 196 ? 17.821 -8.339 2.553 1.00 92.62 196 TYR A N 1
ATOM 1676 C CA . TYR A 1 196 ? 18.295 -7.834 3.837 1.00 92.62 196 TYR A CA 1
ATOM 1677 C C . TYR A 1 196 ? 17.746 -6.432 4.134 1.00 92.62 196 TYR A C 1
ATOM 1679 O O . TYR A 1 196 ? 17.162 -6.217 5.194 1.00 92.62 196 TYR A O 1
ATOM 1687 N N . PHE A 1 197 ? 17.880 -5.495 3.196 1.00 91.75 197 PHE A N 1
ATOM 1688 C CA . PHE A 1 197 ? 17.344 -4.143 3.347 1.00 91.75 197 PHE A CA 1
ATOM 1689 C C . PHE A 1 197 ? 15.813 -4.149 3.435 1.00 91.75 197 PHE A C 1
ATOM 1691 O O . PHE A 1 197 ? 15.230 -3.525 4.318 1.00 91.75 197 PHE A O 1
ATOM 1698 N N . ILE A 1 198 ? 15.153 -4.913 2.563 1.00 92.81 198 ILE A N 1
ATOM 1699 C CA . ILE A 1 198 ? 13.693 -4.982 2.470 1.00 92.81 198 ILE A CA 1
ATOM 1700 C C . ILE A 1 198 ? 13.074 -5.442 3.793 1.00 92.81 198 ILE A C 1
ATOM 1702 O O . ILE A 1 198 ? 12.120 -4.834 4.273 1.00 92.81 198 ILE A O 1
ATOM 1706 N N . VAL A 1 199 ? 13.602 -6.513 4.390 1.00 91.06 199 VAL A N 1
ATOM 1707 C CA . VAL A 1 199 ? 13.079 -7.068 5.647 1.00 91.06 199 VAL A CA 1
ATOM 1708 C C . VAL A 1 199 ? 13.361 -6.143 6.830 1.00 91.06 199 VAL A C 1
ATOM 1710 O O . VAL A 1 199 ? 12.509 -6.006 7.708 1.00 91.06 199 VAL A O 1
ATOM 1713 N N . ASN A 1 200 ? 14.543 -5.522 6.865 1.00 86.38 200 ASN A N 1
ATOM 1714 C CA . ASN A 1 200 ? 14.977 -4.754 8.029 1.00 86.38 200 ASN A CA 1
ATOM 1715 C C . ASN A 1 200 ? 14.512 -3.297 8.014 1.00 86.38 200 ASN A C 1
ATOM 1717 O O . ASN A 1 200 ? 14.261 -2.758 9.086 1.00 86.38 200 ASN A O 1
ATOM 1721 N N . GLU A 1 201 ? 14.335 -2.679 6.846 1.00 84.81 201 GLU A N 1
ATOM 1722 C CA . GLU A 1 201 ? 14.098 -1.233 6.718 1.00 84.81 201 GLU A CA 1
ATOM 1723 C C . GLU A 1 201 ? 12.843 -0.901 5.895 1.00 84.81 201 GLU A C 1
ATOM 1725 O O . GLU A 1 201 ? 12.092 0.021 6.225 1.00 84.81 201 GLU A O 1
ATOM 1730 N N . GLU A 1 202 ? 12.572 -1.654 4.825 1.00 85.81 202 GLU A N 1
ATOM 1731 C CA . GLU A 1 202 ? 11.620 -1.207 3.802 1.00 85.81 202 GLU A CA 1
ATOM 1732 C C . GLU A 1 202 ? 10.189 -1.715 3.994 1.00 85.81 202 GLU A C 1
ATOM 1734 O O . GLU A 1 202 ? 9.240 -0.977 3.725 1.00 85.81 202 GLU A O 1
ATOM 1739 N N . LEU A 1 203 ? 10.016 -2.953 4.469 1.00 90.25 203 LEU A N 1
ATOM 1740 C CA . LEU A 1 203 ? 8.713 -3.595 4.624 1.00 90.25 203 LEU A CA 1
ATOM 1741 C C . LEU A 1 203 ? 8.387 -3.936 6.076 1.00 90.25 203 LEU A C 1
ATOM 1743 O O . LEU A 1 203 ? 9.130 -4.615 6.777 1.00 90.25 203 LEU A O 1
ATOM 1747 N N . SER A 1 204 ? 7.182 -3.559 6.503 1.00 88.44 204 SER A N 1
ATOM 1748 C CA . SER A 1 204 ? 6.603 -4.057 7.748 1.00 88.44 204 SER A CA 1
ATOM 1749 C C . SER A 1 204 ? 5.953 -5.427 7.555 1.00 88.44 204 SER A C 1
ATOM 1751 O O . SER A 1 204 ? 5.058 -5.592 6.716 1.00 88.44 204 SER A O 1
ATOM 1753 N N . PHE A 1 205 ? 6.338 -6.385 8.399 1.00 88.88 205 PHE A N 1
ATOM 1754 C CA . PHE A 1 205 ? 5.670 -7.685 8.562 1.00 88.88 205 PHE A CA 1
ATOM 1755 C C . PHE A 1 205 ? 4.954 -7.814 9.923 1.00 88.88 205 PHE A C 1
ATOM 1757 O O . PHE A 1 205 ? 4.444 -8.875 10.274 1.00 88.88 205 PHE A O 1
ATOM 1764 N N . SER A 1 206 ? 4.858 -6.718 10.683 1.00 86.94 206 SER A N 1
ATOM 1765 C CA . SER A 1 206 ? 4.376 -6.680 12.073 1.00 86.94 206 SER A CA 1
ATOM 1766 C C . SER A 1 206 ? 2.845 -6.690 12.214 1.00 86.94 206 SER A C 1
ATOM 1768 O O . SER A 1 206 ? 2.293 -5.931 13.011 1.00 86.94 206 SER A O 1
ATOM 1770 N N . TYR A 1 207 ? 2.137 -7.533 11.453 1.00 87.62 207 TYR A N 1
ATOM 1771 C CA . TYR A 1 207 ? 0.667 -7.606 11.443 1.00 87.62 207 TYR A CA 1
ATOM 1772 C C . TYR A 1 207 ? 0.075 -7.742 12.853 1.00 87.62 207 TYR A C 1
ATOM 1774 O O . TYR A 1 207 ? -0.693 -6.887 13.291 1.00 87.62 207 TYR A O 1
ATOM 1782 N N . PHE A 1 208 ? 0.496 -8.768 13.599 1.00 86.00 208 PHE A N 1
ATOM 1783 C CA . PHE A 1 208 ? -0.021 -9.060 14.939 1.00 86.00 208 PHE A CA 1
ATOM 1784 C C . PHE A 1 208 ? 0.223 -7.915 15.930 1.00 86.00 208 PHE A C 1
ATOM 1786 O O . PHE A 1 208 ? -0.695 -7.464 16.616 1.00 86.00 208 PHE A O 1
ATOM 1793 N N . SER A 1 209 ? 1.451 -7.390 15.967 1.00 85.12 209 SER A N 1
ATOM 1794 C CA . SER A 1 209 ? 1.805 -6.266 16.837 1.00 85.12 209 SER A CA 1
ATOM 1795 C C . SER A 1 209 ? 0.967 -5.029 16.525 1.00 85.12 209 SER A C 1
ATOM 1797 O O . SER A 1 209 ? 0.470 -4.392 17.450 1.00 85.12 209 SER A O 1
ATOM 1799 N N . ASN A 1 210 ? 0.754 -4.722 15.242 1.00 84.62 210 ASN A N 1
ATOM 1800 C CA . ASN A 1 210 ? -0.034 -3.570 14.807 1.00 84.62 210 ASN A CA 1
ATOM 1801 C C . ASN A 1 210 ? -1.516 -3.709 15.190 1.00 84.62 210 ASN A C 1
ATOM 1803 O O . ASN A 1 210 ? -2.119 -2.751 15.672 1.00 84.62 210 ASN A O 1
ATOM 1807 N N . ILE A 1 211 ? -2.095 -4.904 15.049 1.00 83.75 211 ILE A N 1
ATOM 1808 C CA . ILE A 1 211 ? -3.479 -5.204 15.453 1.00 83.75 211 ILE A CA 1
ATOM 1809 C C . ILE A 1 211 ? -3.670 -5.027 16.960 1.00 83.75 211 ILE A C 1
ATOM 1811 O O . ILE A 1 211 ? -4.610 -4.360 17.413 1.00 83.75 211 ILE A O 1
ATOM 1815 N N . ASN A 1 212 ? -2.740 -5.573 17.747 1.00 83.12 212 ASN A N 1
ATOM 1816 C CA . ASN A 1 212 ? -2.790 -5.514 19.207 1.00 83.12 212 ASN A CA 1
ATOM 1817 C C . ASN A 1 212 ? -2.773 -4.080 19.756 1.00 83.12 212 ASN A C 1
ATOM 1819 O O . ASN A 1 212 ? -3.231 -3.852 20.878 1.00 83.12 212 ASN A O 1
ATOM 1823 N N . LEU A 1 213 ? -2.303 -3.096 18.978 1.00 78.06 213 LEU A N 1
ATOM 1824 C CA . LEU A 1 213 ? -2.347 -1.688 19.375 1.00 78.06 213 LEU A CA 1
ATOM 1825 C C . LEU A 1 213 ? -3.780 -1.163 19.507 1.00 78.06 213 LEU A C 1
ATOM 1827 O O . LEU A 1 213 ? -4.048 -0.379 20.423 1.00 78.06 213 LEU A O 1
ATOM 1831 N N . ILE A 1 214 ? -4.692 -1.570 18.617 1.00 78.56 214 ILE A N 1
ATOM 1832 C CA . ILE A 1 214 ? -6.077 -1.069 18.599 1.00 78.56 214 ILE A CA 1
ATOM 1833 C C . ILE A 1 214 ? -6.969 -1.857 19.565 1.00 78.56 214 ILE A C 1
ATOM 1835 O O . ILE A 1 214 ? -7.898 -1.278 20.131 1.00 78.56 214 ILE A O 1
ATOM 1839 N N . LYS A 1 215 ? -6.638 -3.130 19.837 1.00 76.81 215 LYS A N 1
ATOM 1840 C CA . LYS A 1 215 ? -7.463 -4.054 20.642 1.00 76.81 215 LYS A CA 1
ATOM 1841 C C . LYS A 1 215 ? -8.900 -4.154 20.110 1.00 76.81 215 LYS A C 1
ATOM 1843 O O . LYS A 1 215 ? -9.856 -4.148 20.883 1.00 76.81 215 LYS A O 1
ATOM 1848 N N . ASN A 1 216 ? -9.039 -4.178 18.787 1.00 80.81 216 ASN A N 1
ATOM 1849 C CA . ASN A 1 216 ? -10.324 -4.327 18.118 1.00 80.81 216 ASN A CA 1
ATOM 1850 C C . ASN A 1 216 ? -10.736 -5.806 18.091 1.00 80.81 216 ASN A C 1
ATOM 1852 O O . ASN A 1 216 ? -9.874 -6.674 17.977 1.00 80.81 216 ASN A O 1
ATOM 1856 N N . LYS A 1 217 ? -12.036 -6.085 18.200 1.00 80.06 217 LYS A N 1
ATOM 1857 C CA . LYS A 1 217 ? -12.587 -7.447 18.125 1.00 80.06 217 LYS A CA 1
ATOM 1858 C C . LYS A 1 217 ? -13.142 -7.801 16.743 1.00 80.06 217 LYS A C 1
ATOM 1860 O O . LYS A 1 217 ? -13.288 -8.980 16.454 1.00 80.06 217 LYS A O 1
ATOM 1865 N N . ASN A 1 218 ? -13.445 -6.807 15.909 1.00 92.38 218 ASN A N 1
ATOM 1866 C CA . ASN A 1 218 ? -13.978 -6.991 14.565 1.00 92.38 218 ASN A CA 1
ATOM 1867 C C . ASN A 1 218 ? -12.878 -6.718 13.531 1.00 92.38 218 ASN A C 1
ATOM 1869 O O . ASN A 1 218 ? -12.609 -5.566 13.179 1.00 92.38 218 ASN A O 1
ATOM 1873 N N . ILE A 1 219 ? -12.205 -7.786 13.105 1.00 94.31 219 ILE A N 1
ATOM 1874 C CA . ILE A 1 219 ? -11.075 -7.729 12.179 1.00 94.31 219 ILE A CA 1
ATOM 1875 C C . ILE A 1 219 ? -11.393 -8.594 10.963 1.00 94.31 219 ILE A C 1
ATOM 1877 O O . ILE A 1 219 ? -11.624 -9.793 11.100 1.00 94.31 219 ILE A O 1
ATOM 1881 N N . LEU A 1 220 ? -11.344 -7.983 9.784 1.00 96.31 220 LEU A N 1
ATOM 1882 C CA . LEU A 1 220 ? -11.517 -8.630 8.492 1.00 96.31 220 LEU A CA 1
ATOM 1883 C C . LEU A 1 220 ? -10.159 -8.720 7.798 1.00 96.31 220 LEU A C 1
ATOM 1885 O O . LEU A 1 220 ? -9.505 -7.704 7.551 1.00 96.31 220 LEU A O 1
ATOM 1889 N N . TYR A 1 221 ? -9.733 -9.936 7.477 1.00 95.38 221 TYR A N 1
ATOM 1890 C CA . TYR A 1 221 ? -8.517 -10.175 6.707 1.00 95.38 221 TYR A CA 1
ATOM 1891 C C . TYR A 1 221 ? -8.874 -10.326 5.232 1.00 95.38 221 TYR A C 1
ATOM 1893 O O . TYR A 1 221 ? -9.688 -11.172 4.872 1.00 95.38 221 TYR A O 1
ATOM 1901 N N . VAL A 1 222 ? -8.245 -9.520 4.384 1.00 97.19 222 VAL A N 1
ATOM 1902 C CA . VAL A 1 222 ? -8.439 -9.550 2.933 1.00 97.19 222 VAL A CA 1
ATOM 1903 C C . VAL A 1 222 ? -7.112 -9.944 2.302 1.00 97.19 222 VAL A C 1
ATOM 1905 O O . VAL A 1 222 ? -6.176 -9.144 2.230 1.00 97.19 222 VAL A O 1
ATOM 1908 N N . ASP A 1 223 ? -7.020 -11.201 1.873 1.00 95.81 223 ASP A N 1
ATOM 1909 C CA . ASP A 1 223 ? -5.835 -11.700 1.179 1.00 95.81 223 ASP A CA 1
ATOM 1910 C C . ASP A 1 223 ? -5.745 -11.080 -0.217 1.00 95.81 223 ASP A C 1
ATOM 1912 O O . ASP A 1 223 ? -6.747 -10.953 -0.922 1.00 95.81 223 ASP A O 1
ATOM 1916 N N . THR A 1 224 ? -4.540 -10.735 -0.663 1.00 93.81 224 THR A N 1
ATOM 1917 C CA . THR A 1 224 ? -4.320 -10.152 -1.995 1.00 93.81 224 THR A CA 1
ATOM 1918 C C . THR A 1 224 ? -4.881 -11.030 -3.128 1.00 93.81 224 THR A C 1
ATOM 1920 O O . THR A 1 224 ? -5.295 -10.505 -4.156 1.00 93.81 224 THR A O 1
ATOM 1923 N N . LYS A 1 225 ? -4.949 -12.359 -2.957 1.00 94.69 225 LYS A N 1
ATOM 1924 C CA . LYS A 1 225 ? -5.575 -13.280 -3.922 1.00 94.69 225 LYS A CA 1
ATOM 1925 C C . LYS A 1 225 ? -7.089 -13.089 -4.048 1.00 94.69 225 LYS A C 1
ATOM 1927 O O . LYS A 1 225 ? -7.631 -13.369 -5.112 1.00 94.69 225 LYS A O 1
ATOM 1932 N N . SER A 1 226 ? -7.768 -12.618 -3.001 1.00 95.88 226 SER A N 1
ATOM 1933 C CA . SER A 1 226 ? -9.209 -12.311 -3.053 1.00 95.88 226 SER A CA 1
ATOM 1934 C C . SER A 1 226 ? -9.504 -11.053 -3.874 1.00 95.88 226 SER A C 1
ATOM 1936 O O . SER A 1 226 ? -10.572 -10.915 -4.448 1.00 95.88 226 SER A O 1
ATOM 1938 N N . ILE A 1 227 ? -8.520 -10.167 -4.017 1.00 94.50 227 ILE A N 1
ATOM 1939 C CA . ILE A 1 227 ? -8.625 -8.949 -4.829 1.00 94.50 227 ILE A CA 1
ATOM 1940 C C . ILE A 1 227 ? -7.849 -9.069 -6.146 1.00 94.50 227 ILE A C 1
ATOM 1942 O O . ILE A 1 227 ? -7.447 -8.066 -6.736 1.00 94.50 227 ILE A O 1
ATOM 1946 N N . SER A 1 228 ? -7.605 -10.302 -6.601 1.00 92.69 228 SER A N 1
ATOM 1947 C CA . SER A 1 228 ? -7.081 -10.569 -7.939 1.00 92.69 228 SER A CA 1
ATOM 1948 C C . SER A 1 228 ? -8.141 -10.279 -9.002 1.00 92.69 228 SER A C 1
ATOM 1950 O O . SER A 1 228 ? -9.328 -10.187 -8.696 1.00 92.69 228 SER A O 1
ATOM 1952 N N . LYS A 1 229 ? -7.711 -10.197 -10.265 1.00 90.62 229 LYS A N 1
ATOM 1953 C CA . LYS A 1 229 ? -8.572 -9.941 -11.427 1.00 90.62 229 LYS A CA 1
ATOM 1954 C C . LYS A 1 229 ? -9.886 -10.733 -11.399 1.00 90.62 229 LYS A C 1
ATOM 1956 O O . LYS A 1 229 ? -10.937 -10.152 -11.625 1.00 90.62 229 LYS A O 1
ATOM 1961 N N . ASP A 1 230 ? -9.831 -12.025 -11.094 1.00 93.31 230 ASP A N 1
ATOM 1962 C CA . ASP A 1 230 ? -11.002 -12.904 -11.207 1.00 93.31 230 ASP A CA 1
ATOM 1963 C C . ASP A 1 230 ? -11.923 -12.857 -9.976 1.00 93.31 230 ASP A C 1
ATOM 1965 O O . ASP A 1 230 ? -13.081 -13.254 -10.060 1.00 93.31 230 ASP A O 1
ATOM 1969 N N . ASN A 1 231 ? -11.433 -12.342 -8.842 1.00 96.31 231 ASN A N 1
ATOM 1970 C CA . ASN A 1 231 ? -12.136 -12.392 -7.556 1.00 96.31 231 ASN A CA 1
ATOM 1971 C C . ASN A 1 231 ? -12.545 -11.008 -7.025 1.00 96.31 231 ASN A C 1
ATOM 1973 O O . ASN A 1 231 ? -13.497 -10.902 -6.249 1.00 96.31 231 ASN A O 1
ATOM 1977 N N . ALA A 1 232 ? -11.859 -9.941 -7.451 1.00 96.75 232 ALA A N 1
ATOM 1978 C CA . ALA A 1 232 ? -11.967 -8.613 -6.857 1.00 96.75 232 ALA A CA 1
ATOM 1979 C C . ALA A 1 232 ? -13.396 -8.072 -6.835 1.00 96.75 232 ALA A C 1
ATOM 1981 O O . ALA A 1 232 ? -13.830 -7.558 -5.808 1.00 96.75 232 ALA A O 1
ATOM 1982 N N . PHE A 1 233 ? -14.144 -8.211 -7.931 1.00 97.81 233 PHE A N 1
ATOM 1983 C CA . PHE A 1 233 ? -15.509 -7.695 -8.008 1.00 97.81 233 PHE A CA 1
ATOM 1984 C C . PHE A 1 233 ? -16.422 -8.334 -6.952 1.00 97.81 233 PHE A C 1
ATOM 1986 O O . PHE A 1 233 ? -17.042 -7.631 -6.152 1.00 97.81 233 PHE A O 1
ATOM 1993 N N . ALA A 1 234 ? -16.432 -9.668 -6.886 1.00 97.81 234 ALA A N 1
ATOM 1994 C CA . ALA A 1 234 ? -17.217 -10.415 -5.910 1.00 97.81 234 ALA A CA 1
ATOM 1995 C C . ALA A 1 234 ? -16.772 -10.116 -4.469 1.00 97.81 234 ALA A C 1
ATOM 1997 O O . ALA A 1 234 ? -17.606 -9.873 -3.597 1.00 97.81 234 ALA A O 1
ATOM 1998 N N . THR A 1 235 ? -15.461 -10.065 -4.216 1.00 98.12 235 THR A N 1
ATOM 1999 C CA . THR A 1 235 ? -14.923 -9.724 -2.893 1.00 98.12 235 THR A CA 1
ATOM 2000 C C . THR A 1 235 ? -15.336 -8.320 -2.450 1.00 98.12 235 THR A C 1
ATOM 2002 O O . THR A 1 235 ? -15.766 -8.146 -1.310 1.00 98.12 235 THR A O 1
ATOM 2005 N N . ILE A 1 236 ? -15.273 -7.320 -3.333 1.00 98.12 236 ILE A N 1
ATOM 2006 C CA . ILE A 1 236 ? -15.676 -5.948 -2.997 1.00 98.12 236 ILE A CA 1
ATOM 2007 C C . ILE A 1 236 ? -17.194 -5.846 -2.798 1.00 98.12 236 ILE A C 1
ATOM 2009 O O . ILE A 1 236 ? -17.616 -5.135 -1.887 1.00 98.12 236 ILE A O 1
ATOM 2013 N N . LYS A 1 237 ? -18.018 -6.593 -3.551 1.00 98.00 237 LYS A N 1
ATOM 2014 C CA . LYS A 1 237 ? -19.469 -6.696 -3.293 1.00 98.00 237 LYS A CA 1
ATOM 2015 C C . LYS A 1 237 ? -19.779 -7.224 -1.892 1.00 98.00 237 LYS A C 1
ATOM 2017 O O . LYS A 1 237 ? -20.617 -6.655 -1.193 1.00 98.00 237 LYS A O 1
ATOM 2022 N N . THR A 1 238 ? -19.089 -8.279 -1.459 1.00 98.06 238 THR A N 1
ATOM 2023 C CA . THR A 1 238 ? -19.243 -8.826 -0.102 1.00 98.06 238 THR A CA 1
ATOM 2024 C C . THR A 1 238 ? -18.835 -7.801 0.955 1.00 98.06 238 THR A C 1
ATOM 2026 O O . THR A 1 238 ? -19.606 -7.513 1.871 1.00 98.06 238 THR A O 1
ATOM 2029 N N . LEU A 1 239 ? -17.670 -7.169 0.784 1.00 98.25 239 LEU A N 1
ATOM 2030 C CA . LEU A 1 239 ? -17.180 -6.148 1.712 1.00 98.25 239 LEU A CA 1
ATOM 2031 C C . LEU A 1 239 ? -18.098 -4.921 1.778 1.00 98.25 239 LEU A C 1
ATOM 2033 O O . LEU A 1 239 ? -18.261 -4.361 2.858 1.00 98.25 239 LEU A O 1
ATOM 2037 N N . ALA A 1 240 ? -18.724 -4.517 0.669 1.00 97.94 240 ALA A N 1
ATOM 2038 C CA . ALA A 1 240 ? -19.667 -3.398 0.637 1.00 97.94 240 ALA A CA 1
ATOM 2039 C C . ALA A 1 240 ? -20.840 -3.611 1.597 1.00 97.94 240 ALA A C 1
ATOM 2041 O O . ALA A 1 240 ? -21.215 -2.697 2.334 1.00 97.94 240 ALA A O 1
ATOM 2042 N N . LYS A 1 241 ? -21.359 -4.842 1.647 1.00 97.31 241 LYS A N 1
ATOM 2043 C CA . LYS A 1 241 ? -22.451 -5.240 2.542 1.00 97.31 241 LYS A CA 1
ATOM 2044 C C . LYS A 1 241 ? -21.985 -5.296 3.995 1.00 97.31 241 LYS A C 1
ATOM 2046 O O . LYS A 1 241 ? -22.627 -4.704 4.857 1.00 97.31 241 LYS A O 1
ATOM 2051 N N . GLU A 1 242 ? -20.847 -5.937 4.262 1.00 96.88 242 GLU A N 1
ATOM 2052 C CA . GLU A 1 242 ? -20.304 -6.079 5.624 1.00 96.88 242 GLU A CA 1
ATOM 2053 C C . GLU A 1 242 ? -19.876 -4.744 6.253 1.00 96.88 242 GLU A C 1
ATOM 2055 O O . GLU A 1 242 ? -20.039 -4.528 7.454 1.00 96.88 242 GLU A O 1
ATOM 2060 N N . LEU A 1 243 ? -19.333 -3.832 5.443 1.00 97.12 243 LEU A N 1
ATOM 2061 C CA . LEU A 1 243 ? -18.776 -2.549 5.883 1.00 97.12 243 LEU A CA 1
ATOM 2062 C C . LEU A 1 243 ? -19.701 -1.359 5.597 1.00 97.12 243 LEU A C 1
ATOM 2064 O O . LEU A 1 243 ? -19.350 -0.215 5.901 1.00 97.12 243 LEU A O 1
ATOM 2068 N N . ASN A 1 244 ? -20.889 -1.629 5.049 1.00 95.56 244 ASN A N 1
ATOM 2069 C CA . ASN A 1 244 ? -21.945 -0.662 4.770 1.00 95.56 244 ASN A CA 1
ATOM 2070 C C . ASN A 1 244 ? -21.470 0.538 3.922 1.00 95.56 244 ASN A C 1
ATOM 2072 O O . ASN A 1 244 ? -21.656 1.707 4.296 1.00 95.56 244 ASN A O 1
ATOM 2076 N N . PHE A 1 245 ? -20.833 0.248 2.786 1.00 96.50 245 PHE A N 1
ATOM 2077 C CA . PHE A 1 245 ? -20.533 1.220 1.729 1.00 96.50 245 PHE A CA 1
ATOM 2078 C C . PHE A 1 245 ? -21.240 0.832 0.422 1.00 96.50 245 PHE A C 1
ATOM 2080 O O . PHE A 1 245 ? -21.877 -0.215 0.339 1.00 96.50 245 PHE A O 1
ATOM 2087 N N . LYS A 1 246 ? -21.187 1.706 -0.588 1.00 96.44 246 LYS A N 1
ATOM 2088 C CA . LYS A 1 246 ? -21.884 1.491 -1.860 1.00 96.44 246 LYS A CA 1
ATOM 2089 C C . LYS A 1 246 ? -21.356 0.236 -2.562 1.00 96.44 246 LYS A C 1
ATOM 2091 O O . LYS A 1 246 ? -20.156 0.097 -2.766 1.00 96.44 246 LYS A O 1
ATOM 2096 N N . GLU A 1 247 ? -22.250 -0.672 -2.933 1.00 96.75 247 GLU A N 1
ATOM 2097 C CA . GLU A 1 247 ? -21.885 -1.858 -3.711 1.00 96.75 247 GLU A CA 1
ATOM 2098 C C . GLU A 1 247 ? -21.411 -1.445 -5.118 1.00 96.75 247 GLU A C 1
ATOM 2100 O O . GLU A 1 247 ? -21.977 -0.507 -5.694 1.00 96.75 247 GLU A O 1
ATOM 2105 N N . PRO A 1 248 ? -20.381 -2.098 -5.688 1.00 96.00 248 PRO A N 1
ATOM 2106 C CA . PRO A 1 248 ? -19.973 -1.818 -7.056 1.00 96.00 248 PRO A CA 1
ATOM 2107 C C . PRO A 1 248 ? -21.082 -2.195 -8.048 1.00 96.00 248 PRO A C 1
ATOM 2109 O O . PRO A 1 248 ? -21.785 -3.193 -7.877 1.00 96.00 248 PRO A O 1
ATOM 2112 N N . ASN A 1 249 ? -21.226 -1.384 -9.097 1.00 94.50 249 ASN A N 1
ATOM 2113 C CA . ASN A 1 249 ? -22.203 -1.602 -10.161 1.00 94.50 249 ASN A CA 1
ATOM 2114 C C . ASN A 1 249 ? -21.781 -2.795 -11.036 1.00 94.50 249 ASN A C 1
ATOM 2116 O O . ASN A 1 249 ? -20.611 -2.906 -11.393 1.00 94.50 249 ASN A O 1
ATOM 2120 N N . ASP A 1 250 ? -22.723 -3.658 -11.419 1.00 94.81 250 ASP A N 1
ATOM 2121 C CA . ASP A 1 250 ? -22.470 -4.787 -12.328 1.00 94.81 250 ASP A CA 1
ATOM 2122 C C . ASP A 1 250 ? -21.918 -4.344 -13.687 1.00 94.81 250 ASP A C 1
ATOM 2124 O O . ASP A 1 250 ? -21.017 -4.983 -14.226 1.00 94.81 250 ASP A O 1
ATOM 2128 N N . ASN A 1 251 ? -22.341 -3.178 -14.181 1.00 95.12 251 ASN A N 1
ATOM 2129 C CA . ASN A 1 251 ? -21.799 -2.602 -15.416 1.00 95.12 251 ASN A CA 1
ATOM 2130 C C . ASN A 1 251 ? -20.324 -2.176 -15.292 1.00 95.12 251 ASN A C 1
ATOM 2132 O O . ASN A 1 251 ? -19.654 -1.965 -16.300 1.00 95.12 251 ASN A O 1
ATOM 2136 N N . ASP A 1 252 ? -19.811 -2.058 -14.067 1.00 93.50 252 ASP A N 1
ATOM 2137 C CA . ASP A 1 252 ? -18.453 -1.616 -13.765 1.00 93.50 252 ASP A CA 1
ATOM 2138 C C . ASP A 1 252 ? -17.500 -2.771 -13.427 1.00 93.50 252 ASP A C 1
ATOM 2140 O O . ASP A 1 252 ? -16.351 -2.516 -13.061 1.00 93.50 252 ASP A O 1
ATOM 2144 N N . GLU A 1 253 ? -17.918 -4.036 -13.571 1.00 95.19 253 GLU A N 1
ATOM 2145 C CA . GLU A 1 253 ? -17.095 -5.208 -13.225 1.00 95.19 253 GLU A CA 1
ATOM 2146 C C . GLU A 1 253 ? -15.697 -5.155 -13.867 1.00 95.19 253 GLU A C 1
ATOM 2148 O O . GLU A 1 253 ? -14.691 -5.483 -13.232 1.00 95.19 253 GLU A O 1
ATOM 2153 N N . TYR A 1 254 ? -15.609 -4.674 -15.109 1.00 92.38 254 TYR A N 1
ATOM 2154 C CA . TYR A 1 254 ? -14.350 -4.538 -15.839 1.00 92.38 254 TYR A CA 1
ATOM 2155 C C . TYR A 1 254 ? -13.307 -3.678 -15.098 1.00 92.38 254 TYR A C 1
ATOM 2157 O O . TYR A 1 254 ? -12.114 -3.977 -15.178 1.00 92.38 254 TYR A O 1
ATOM 2165 N N . LYS A 1 255 ? -13.730 -2.670 -14.315 1.00 92.31 255 LYS A N 1
ATOM 2166 C CA . LYS A 1 255 ? -12.840 -1.815 -13.502 1.00 92.31 255 LYS A CA 1
ATOM 2167 C C . LYS A 1 255 ? -12.137 -2.606 -12.397 1.00 92.31 255 LYS A C 1
ATOM 2169 O O . LYS A 1 255 ? -11.014 -2.289 -12.015 1.00 92.31 255 LYS A O 1
ATOM 2174 N N . PHE A 1 256 ? -12.768 -3.673 -11.913 1.00 94.38 256 PHE A N 1
ATOM 2175 C CA . PHE A 1 256 ? -12.237 -4.536 -10.856 1.00 94.38 256 PHE A CA 1
ATOM 2176 C C . PHE A 1 256 ? -11.308 -5.631 -11.396 1.00 94.38 256 PHE A C 1
ATOM 2178 O O . PHE A 1 256 ? -10.540 -6.225 -10.645 1.00 94.38 256 PHE A O 1
ATOM 2185 N N . LYS A 1 257 ? -11.319 -5.854 -12.716 1.00 91.75 257 LYS A N 1
ATOM 2186 C CA . LYS A 1 257 ? -10.473 -6.830 -13.419 1.00 91.75 257 LYS A CA 1
ATOM 2187 C C . LYS A 1 257 ? -9.112 -6.258 -13.854 1.00 91.75 257 LYS A C 1
ATOM 2189 O O . LYS A 1 257 ? -8.319 -6.956 -14.492 1.00 91.75 257 LYS A O 1
ATOM 2194 N N . GLN A 1 258 ? -8.831 -4.997 -13.530 1.00 83.81 258 GLN A N 1
ATOM 2195 C CA . GLN A 1 258 ? -7.630 -4.285 -13.970 1.00 83.81 258 GLN A CA 1
ATOM 2196 C C . GLN A 1 258 ? -6.378 -4.646 -13.159 1.00 83.81 258 GLN A C 1
ATOM 2198 O O . GLN A 1 258 ? -6.435 -4.965 -11.969 1.00 83.81 258 GLN A O 1
ATOM 2203 N N . LYS A 1 259 ? -5.207 -4.535 -13.801 1.00 82.06 259 LYS A N 1
ATOM 2204 C CA . LYS A 1 259 ? -3.893 -4.710 -13.166 1.00 82.06 259 LYS A CA 1
ATOM 2205 C C . LYS A 1 259 ? -3.227 -3.346 -12.952 1.00 82.06 259 LYS A C 1
ATOM 2207 O O . LYS A 1 259 ? -2.599 -2.820 -13.859 1.00 82.06 259 LYS A O 1
ATOM 2212 N N . PHE A 1 260 ? -3.310 -2.816 -11.731 1.00 79.25 260 PHE A N 1
ATOM 2213 C CA . PHE A 1 260 ? -2.792 -1.478 -11.384 1.00 79.25 260 PHE A CA 1
ATOM 2214 C C . PHE A 1 260 ? -1.267 -1.347 -11.385 1.00 79.25 260 PHE A C 1
ATOM 2216 O O . PHE A 1 260 ? -0.740 -0.250 -11.550 1.00 79.25 260 PHE A O 1
ATOM 2223 N N . TRP A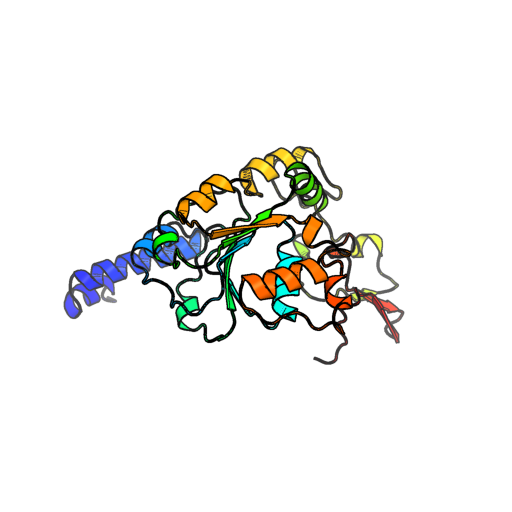 1 261 ? -0.552 -2.446 -11.152 1.00 78.75 261 TRP A N 1
ATOM 2224 C CA . TRP A 1 261 ? 0.906 -2.459 -11.161 1.00 78.75 261 TRP A CA 1
ATOM 2225 C C . TRP A 1 261 ? 1.393 -3.593 -12.052 1.00 78.75 261 TRP A C 1
ATOM 2227 O O . TRP A 1 261 ? 1.041 -4.762 -11.852 1.00 78.75 261 TRP A O 1
ATOM 2237 N N . ASN A 1 262 ? 2.177 -3.237 -13.061 1.00 78.19 262 ASN A N 1
ATOM 2238 C CA . ASN A 1 262 ? 2.749 -4.148 -14.037 1.00 78.19 262 ASN A CA 1
ATOM 2239 C C . ASN A 1 262 ? 4.189 -3.722 -14.365 1.00 78.19 262 ASN A C 1
ATOM 2241 O O . ASN A 1 262 ? 4.672 -2.691 -13.905 1.00 78.19 262 ASN A O 1
ATOM 2245 N N . GLU A 1 263 ? 4.869 -4.535 -15.162 1.00 75.50 263 GLU A N 1
ATOM 2246 C CA . GLU A 1 263 ? 6.288 -4.375 -15.511 1.00 75.50 263 GLU A CA 1
ATOM 2247 C C . GLU A 1 263 ? 6.555 -3.094 -16.320 1.00 75.50 263 GLU A C 1
ATOM 2249 O O . GLU A 1 263 ? 7.667 -2.575 -16.334 1.00 75.50 263 GLU A O 1
ATOM 2254 N N . LEU A 1 264 ? 5.509 -2.537 -16.935 1.00 78.50 264 LEU A N 1
ATOM 2255 C CA . LEU A 1 264 ? 5.543 -1.309 -17.719 1.00 78.50 264 LEU A CA 1
ATOM 2256 C C . LEU A 1 264 ? 5.228 -0.066 -16.875 1.00 78.50 264 LEU A C 1
ATOM 2258 O O . LEU A 1 264 ? 5.276 1.042 -17.402 1.00 78.50 264 LEU A O 1
ATOM 2262 N N . TYR A 1 265 ? 4.931 -0.207 -15.576 1.00 79.62 265 TYR A N 1
ATOM 2263 C CA . TYR A 1 265 ? 4.488 0.906 -14.725 1.00 79.62 265 TYR A CA 1
ATOM 2264 C C . TYR A 1 265 ? 5.465 2.089 -14.727 1.00 79.62 265 TYR A C 1
ATOM 2266 O O . TYR A 1 265 ? 5.031 3.241 -14.743 1.00 79.62 265 TYR A O 1
ATOM 2274 N N . TYR A 1 266 ? 6.768 1.795 -14.712 1.00 79.12 266 TYR A N 1
ATOM 2275 C CA . TYR A 1 266 ? 7.844 2.789 -14.751 1.00 79.12 266 TYR A CA 1
ATOM 2276 C C . TYR A 1 266 ? 8.278 3.158 -16.176 1.00 79.12 266 TYR A C 1
ATOM 2278 O O . TYR A 1 266 ? 9.011 4.129 -16.361 1.00 79.12 266 TYR A O 1
ATOM 2286 N N . LEU A 1 267 ? 7.831 2.398 -17.178 1.00 78.56 267 LEU A N 1
ATOM 2287 C CA . LEU A 1 267 ? 8.121 2.646 -18.587 1.00 78.56 267 LEU A CA 1
ATOM 2288 C C . LEU A 1 267 ? 7.096 3.601 -19.212 1.00 78.56 267 LEU A C 1
ATOM 2290 O O . LEU A 1 267 ? 7.478 4.471 -19.991 1.00 78.56 267 LEU A O 1
ATOM 2294 N N . LEU A 1 268 ? 5.820 3.458 -18.845 1.00 79.31 268 LEU A N 1
ATOM 2295 C CA . LEU A 1 268 ? 4.685 4.181 -19.417 1.00 79.31 268 LEU A CA 1
ATOM 2296 C C . LEU A 1 268 ? 4.126 5.257 -18.463 1.00 79.31 268 LEU A C 1
ATOM 2298 O O . LEU A 1 268 ? 4.130 5.067 -17.241 1.00 79.31 268 LEU A O 1
ATOM 2302 N N . PRO A 1 269 ? 3.560 6.355 -18.999 1.00 78.56 269 PRO A N 1
ATOM 2303 C CA . PRO A 1 269 ? 3.445 6.683 -20.427 1.00 78.56 269 PRO A CA 1
ATOM 2304 C C . PRO A 1 269 ? 4.717 7.330 -21.006 1.00 78.56 269 PRO A C 1
ATOM 2306 O O . PRO A 1 269 ? 5.559 7.849 -20.262 1.00 78.56 269 PRO A O 1
ATOM 2309 N N . TYR A 1 270 ? 4.824 7.336 -22.338 1.00 79.75 270 TYR A N 1
ATOM 2310 C CA . TYR A 1 270 ? 5.801 8.137 -23.080 1.00 79.75 270 TYR A CA 1
ATOM 2311 C C . TYR A 1 270 ? 5.258 8.649 -24.422 1.00 79.75 270 TYR A C 1
ATOM 2313 O O . TYR A 1 270 ? 4.307 8.098 -24.981 1.00 79.75 270 TYR A O 1
ATOM 2321 N N . ARG A 1 271 ? 5.89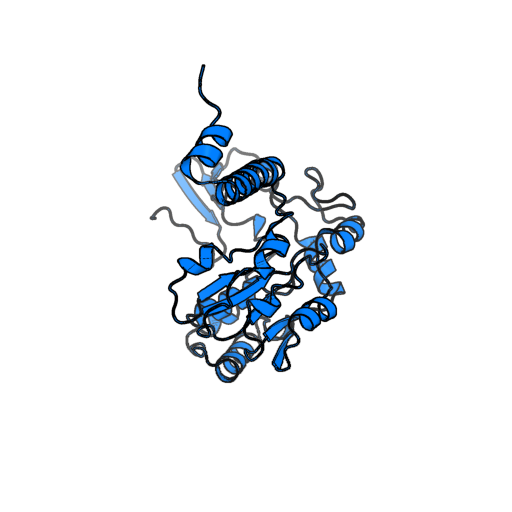4 9.705 -24.937 1.00 82.62 271 ARG A N 1
ATOM 2322 C CA . ARG A 1 271 ? 5.663 10.295 -26.259 1.00 82.62 271 ARG A CA 1
ATOM 2323 C C . ARG A 1 271 ? 6.865 10.030 -27.139 1.00 82.62 271 ARG A C 1
ATOM 2325 O O . ARG A 1 271 ? 7.985 10.330 -26.750 1.00 82.62 271 ARG A O 1
ATOM 2332 N N . PHE A 1 272 ? 6.630 9.499 -28.324 1.00 85.38 272 PHE A N 1
ATOM 2333 C CA . PHE A 1 272 ? 7.646 9.334 -29.347 1.00 85.38 272 PHE A CA 1
ATOM 2334 C C . PHE A 1 272 ? 7.352 10.293 -30.500 1.00 85.38 272 PHE A C 1
ATOM 2336 O O . PHE A 1 272 ? 6.268 10.262 -31.078 1.00 85.38 272 PHE A O 1
ATOM 2343 N N . ILE A 1 273 ? 8.301 11.177 -30.780 1.00 86.31 273 ILE A N 1
ATOM 2344 C CA . ILE A 1 273 ? 8.189 12.287 -31.719 1.00 86.31 273 ILE A CA 1
ATOM 2345 C C . ILE A 1 273 ? 9.081 11.982 -32.922 1.00 86.31 273 ILE A C 1
ATOM 2347 O O . ILE A 1 273 ? 10.306 11.887 -32.805 1.00 86.31 273 ILE A O 1
ATOM 2351 N N . VAL A 1 274 ? 8.470 11.843 -34.097 1.00 87.50 274 VAL A N 1
ATOM 2352 C CA . VAL A 1 274 ? 9.182 11.619 -35.361 1.00 87.50 274 VAL A CA 1
ATOM 2353 C C . VAL A 1 274 ? 9.187 12.916 -36.151 1.00 87.50 274 VAL A C 1
ATOM 2355 O O . VAL A 1 274 ? 8.128 13.433 -36.503 1.00 87.50 274 VAL A O 1
ATOM 2358 N N . ASN A 1 275 ? 10.387 13.439 -36.412 1.00 84.56 275 ASN A N 1
ATOM 2359 C CA . ASN A 1 275 ? 10.632 14.648 -37.208 1.00 84.56 275 ASN A CA 1
ATOM 2360 C C . ASN A 1 275 ? 9.844 15.897 -36.761 1.00 84.56 275 ASN A C 1
ATOM 2362 O O . ASN A 1 275 ? 9.652 16.801 -37.556 1.00 84.56 275 ASN A O 1
ATOM 2366 N N . ASN A 1 276 ? 9.398 15.956 -35.500 1.00 78.44 276 ASN A N 1
ATOM 2367 C CA . ASN A 1 276 ? 8.470 16.970 -34.965 1.00 78.44 276 ASN A CA 1
ATOM 2368 C C . ASN A 1 276 ? 7.078 17.012 -35.628 1.00 78.44 276 ASN A C 1
ATOM 2370 O O . ASN A 1 276 ? 6.263 17.849 -35.252 1.00 78.44 276 ASN A O 1
ATOM 2374 N N . ASP A 1 277 ? 6.783 16.078 -36.532 1.00 81.50 277 ASP A N 1
ATOM 2375 C CA . ASP A 1 277 ? 5.549 16.048 -37.322 1.00 81.50 277 ASP A CA 1
ATOM 2376 C C . ASP A 1 277 ? 4.577 14.959 -36.850 1.00 81.50 277 ASP A C 1
ATOM 2378 O O . ASP A 1 277 ? 3.363 15.081 -37.011 1.00 81.50 277 ASP A O 1
ATOM 2382 N N . ILE A 1 278 ? 5.097 13.876 -36.262 1.00 83.88 278 ILE A N 1
ATOM 2383 C CA . ILE A 1 278 ? 4.296 12.730 -35.817 1.00 83.88 278 ILE A CA 1
ATOM 2384 C C . ILE A 1 278 ? 4.510 12.518 -34.324 1.00 83.88 278 ILE A C 1
ATOM 2386 O O . ILE A 1 278 ? 5.636 12.307 -33.874 1.00 83.88 278 ILE A O 1
ATOM 2390 N N . LEU A 1 279 ? 3.408 12.508 -33.574 1.00 84.44 279 LEU A N 1
ATOM 2391 C CA . LEU A 1 279 ? 3.374 12.186 -32.153 1.00 84.44 279 LEU A CA 1
ATOM 2392 C C . LEU A 1 279 ? 2.735 10.811 -31.939 1.00 84.44 279 LEU A C 1
ATOM 2394 O O . LEU A 1 279 ? 1.547 10.622 -32.189 1.00 84.44 279 LEU A O 1
ATOM 2398 N N . ILE A 1 280 ? 3.512 9.865 -31.421 1.00 84.06 280 ILE A N 1
ATOM 2399 C CA . ILE A 1 280 ? 3.028 8.557 -30.980 1.00 84.06 280 ILE A CA 1
ATOM 2400 C C . ILE A 1 280 ? 2.980 8.559 -29.455 1.00 84.06 280 ILE A C 1
ATOM 2402 O O . ILE A 1 280 ? 4.009 8.682 -28.793 1.00 84.06 280 ILE A O 1
ATOM 2406 N N . ILE A 1 281 ? 1.788 8.407 -28.884 1.00 81.56 281 ILE A N 1
ATOM 2407 C CA . ILE A 1 281 ? 1.604 8.297 -27.434 1.00 81.56 281 ILE A CA 1
ATOM 2408 C C . ILE A 1 281 ? 1.442 6.823 -27.085 1.00 81.56 281 ILE A C 1
ATOM 2410 O O . ILE A 1 281 ? 0.507 6.171 -27.547 1.00 81.56 281 ILE A O 1
ATOM 2414 N N . VAL A 1 282 ? 2.332 6.307 -26.240 1.00 80.25 282 VAL A N 1
ATOM 2415 C CA . VAL A 1 282 ? 2.214 4.957 -25.687 1.00 80.25 282 VAL A CA 1
ATOM 2416 C C . VAL A 1 282 ? 1.882 5.087 -24.211 1.00 80.25 282 VAL A C 1
ATOM 2418 O O . VAL A 1 282 ? 2.637 5.667 -23.427 1.00 80.25 282 VAL A O 1
ATOM 2421 N N . SER A 1 283 ? 0.722 4.568 -23.825 1.00 76.81 283 SER A N 1
ATOM 2422 C 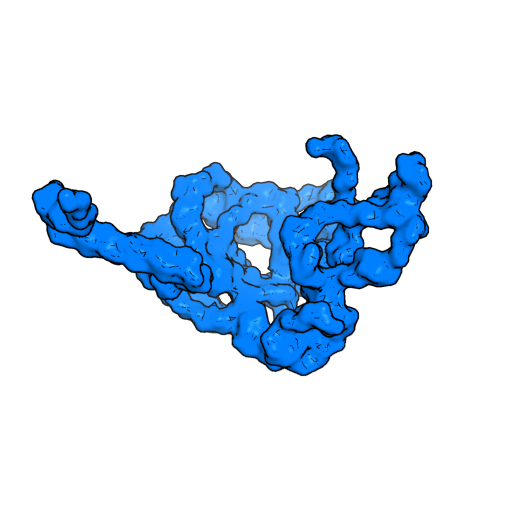CA . SER A 1 283 ? 0.218 4.649 -22.458 1.00 76.81 283 SER A CA 1
ATOM 2423 C C . SER A 1 283 ? -0.478 3.357 -22.057 1.00 76.81 283 SER A C 1
ATOM 2425 O O . SER A 1 283 ? -0.922 2.583 -22.901 1.00 76.81 283 SER A O 1
ATOM 2427 N N . ASP A 1 284 ? -0.534 3.120 -20.750 1.00 71.75 284 ASP A N 1
ATOM 2428 C CA . ASP A 1 284 ? -1.482 2.164 -20.183 1.00 71.75 284 ASP A CA 1
ATOM 2429 C C . ASP A 1 284 ? -2.889 2.763 -20.356 1.00 71.75 284 ASP A C 1
ATOM 2431 O O . ASP A 1 284 ? -3.045 3.974 -20.184 1.00 71.75 284 ASP A O 1
ATOM 2435 N N . GLU A 1 285 ? -3.907 1.955 -20.667 1.00 64.88 285 GLU A N 1
ATOM 2436 C CA . GLU A 1 285 ? -5.306 2.405 -20.816 1.00 64.88 285 GLU A CA 1
ATOM 2437 C C . GLU A 1 285 ? -5.793 3.216 -19.600 1.00 64.88 285 GLU A C 1
ATOM 2439 O O . GLU A 1 285 ? -6.673 4.067 -19.711 1.00 64.88 285 GLU A O 1
ATOM 2444 N N . ASN A 1 286 ? -5.174 3.001 -18.435 1.00 60.25 286 ASN A N 1
ATOM 2445 C CA . ASN A 1 286 ? -5.478 3.696 -17.185 1.00 60.25 286 ASN A CA 1
ATOM 2446 C C . ASN A 1 286 ? -4.663 4.989 -16.957 1.00 60.25 286 ASN A C 1
ATOM 2448 O O . ASN A 1 286 ? -4.814 5.631 -15.918 1.00 60.25 286 ASN A O 1
ATOM 2452 N N . LYS A 1 287 ? -3.764 5.352 -17.882 1.00 56.47 287 LYS A N 1
ATOM 2453 C CA . LYS A 1 287 ? -2.832 6.494 -17.815 1.00 56.47 287 LYS A CA 1
ATOM 2454 C C . LYS A 1 287 ? -2.745 7.245 -19.157 1.00 56.47 287 LYS A C 1
ATOM 2456 O O . LYS A 1 287 ? -1.651 7.619 -19.586 1.00 56.47 287 LYS A O 1
ATOM 2461 N N . VAL A 1 288 ? -3.871 7.443 -19.839 1.00 50.72 288 VAL A N 1
ATOM 2462 C CA . VAL A 1 288 ? -3.914 8.244 -21.071 1.00 50.72 288 VAL A CA 1
ATOM 2463 C C . VAL A 1 288 ? -3.873 9.727 -20.696 1.00 50.72 288 VAL A C 1
ATOM 2465 O O . VAL A 1 288 ? -4.808 10.236 -20.088 1.00 50.72 288 VAL A O 1
ATOM 2468 N N . PHE A 1 289 ? -2.798 10.422 -21.066 1.00 53.81 289 PHE A N 1
ATOM 2469 C CA . PHE A 1 289 ? -2.696 11.878 -20.954 1.00 53.81 289 PHE A CA 1
ATOM 2470 C C . PHE A 1 289 ? -2.714 12.459 -22.371 1.00 53.81 289 PHE A C 1
ATOM 2472 O O . PHE A 1 289 ? -1.709 12.418 -23.089 1.00 53.81 289 PHE A O 1
ATOM 2479 N N . LEU A 1 290 ? -3.877 12.942 -22.796 1.00 47.12 290 LEU A N 1
ATOM 2480 C CA . LEU A 1 290 ? -3.990 13.783 -23.986 1.00 47.12 290 LEU A CA 1
ATOM 2481 C C . LEU A 1 290 ? -3.672 15.222 -23.564 1.00 47.12 290 LEU A C 1
ATOM 2483 O O . LEU A 1 290 ? -4.015 15.602 -22.451 1.00 47.12 290 LEU A O 1
ATOM 2487 N N . ASP A 1 291 ? -3.019 16.004 -24.426 1.00 45.97 291 ASP A N 1
ATOM 2488 C CA . ASP A 1 291 ? -2.593 17.400 -24.177 1.00 45.97 291 ASP A CA 1
ATOM 2489 C C . ASP A 1 291 ? -3.750 18.413 -23.992 1.00 45.97 291 ASP A C 1
ATOM 2491 O O . ASP A 1 291 ? -3.588 19.595 -24.267 1.00 45.97 291 ASP A O 1
ATOM 2495 N N . ASN A 1 292 ? -4.920 17.977 -23.521 1.00 36.28 292 ASN A N 1
ATOM 2496 C CA . ASN A 1 292 ? -6.089 18.827 -23.296 1.00 36.28 292 ASN A CA 1
ATOM 2497 C C . ASN A 1 292 ? -6.574 18.774 -21.834 1.00 36.28 292 ASN A C 1
ATOM 2499 O O . ASN A 1 292 ? -7.756 18.523 -21.604 1.00 36.28 292 ASN A O 1
ATOM 2503 N N . ASP A 1 293 ? -5.669 19.041 -20.886 1.00 35.47 293 ASP A N 1
ATOM 2504 C CA . ASP A 1 293 ? -5.984 19.576 -19.548 1.00 35.47 293 ASP A CA 1
ATOM 2505 C C . ASP A 1 293 ? -5.168 20.856 -19.295 1.00 35.47 293 ASP A C 1
ATOM 2507 O O . ASP A 1 293 ? -3.920 20.798 -19.416 1.00 35.47 293 ASP A O 1
#

InterPro domains:
  IPR021353 Protein of unknown function DUF2972 [PF11186] (221-285)

Radius of gyration: 23.16 Å; chains: 1; bounding box: 46×61×69 Å

Organism: Campylobacter jejuni (NCBI:txid197)

Sequence (293 aa):
MKKSKSIQIIKQQGIAEFIKYKKNKIYTKYEKKFNINIFTPYLLKFCKPLKDDYKFILFSYGVSGHWAFKSFLKYCELDDFVLYQNNYSYYKEYKNFNKKNYYVEIAWYQSMQPKYKHISKILNKNKPVVILTRDPISRLKTMVNHGSYKIEELGKNELKNFYINEDIFENLDRIRYTDKNGYNANLKKPDLSSIYFIVNEELSFSYFSNINLIKNKNILYVDTKSISKDNAFATIKTLAKELNFKEPNDNDEYKFKQKFWNELYYLLPYRFIVNNDILIIVSDENKVFLDND

pLDDT: mean 83.46, std 13.82, range [35.47, 98.25]

Secondary structure (DSSP, 8-state):
----HHHHHHHHHHHHHHHHHHHHHHHHHHHHHH---SSHHHHGGGSPPPPTT-S-EEEEETTTTHHHHHHHHHHTT-EEEEEEETTEE-TTGGGG---SSEEEEEEE-S------TTHHHHS-TTS-EEEEE--HHHHHHHHHTT-EE-GGGTT--S-EEEETTS-HHHHH--EEEEETTEEETT--S--TTHHHHIIIII----HHHHHHHHT-S-EEEEETTTTSTTTHHHHHHHHHHHHT-PPPPGGGHHHHT--SS-TTTTT-SEEEEETTTEEEEE--TT----S--